Protein AF-A0A1V2PBK3-F1 (afdb_monomer)

Nearest PDB structures (foldseek):
  3hug-assembly6_F  TM=8.572E-01  e=1.354E+00  Mycobacterium tuberculosis H37Rv

Radius of gyration: 25.26 Å; Cα contacts (8 Å, |Δi|>4): 352; chains: 1; bounding box: 61×59×59 Å

Foldseek 3Di:
DQDDPVNLLVCLLCLLVVNDDPVSVVNNVVPCVPDPVSVVVNVVSNVVVVVVDDDDDDPPVVVVVVVVVVVPQQPFDPLQVLLVQLLVLLVVLVVVFDPPQDCPVLFVVLQVLLVVLCVVLVNDDDPGSSVSSSSSRNSCSPDPDDSLSSLVSSLSSNVSSVVSCVVRVHDGDHGALCSLLSNLVSLVQCLLVLCVVVVNQDQAEWEWEFADDRSTDTDTHHSHHYHDHQKYKYFHSVLSSCLLCVNDQLVPGDIDMDHPPVVVSVSSVSNVVPHDD

Mean predicted aligned error: 10.86 Å

Secondary structure (DSSP, 8-state):
----HHHHHHHHHHHHTT-S-HHHHHHHHHHHTT-HHHHHHHHHHHHHHHHHS---PPPPHHHHHHHHHHH------GGGHHHHHHHHHHHHHHHH--TT---HHHHHHHHHHHHHHHHHHTPPP-SSHHHHHHHHHHHHTTS---HHHHHHHHHHHHHHHHHHHHHTT---PPPPHHHHHHHHHHHHHHHHHHHHHTT---TTEEEEEEEESTT-EEEEEESSS--EEEEEEEEEHHHHHHHHTTSS-GGGS-EEEEE-HHHHHHHHHHGGGGS--

Sequence (277 aa):
MTTSHAAVSSLLAAWTTCACSPDEADAVEAHLRTCETCRADVRGLAEATRSLAPQETQPPEEIRDKVLAATDRPDIPDYARAYAATVSALSALLKELDADDDVTEQLSRLTAADRLVADQLGVRDQKTWQQQADAICCALTRKPLPPELMLARAYETWICARDIAMATYKELPPPPPEHLHAIAGFAASLLPYAAAYRRMAQPDIVVRLVLAGPGGGTWSLPLEDHGVITVEMTMDTEAFCLLMAARTPPRSVDVMIRGDVELGYDLLDAGPALVAR

Solvent-accessible surface area (backbone atoms only — not comparable to full-atom values): 15427 Å² total; per-residue (Å²): 132,85,78,50,70,70,62,44,61,71,41,44,68,38,48,74,69,70,67,50,54,71,73,56,43,52,55,40,54,62,45,48,78,76,35,67,66,60,47,50,52,46,53,54,52,49,53,55,50,59,73,68,48,73,82,83,72,79,70,56,64,71,59,48,51,53,50,49,59,70,65,63,65,68,77,59,50,79,63,40,40,43,28,55,49,28,52,51,50,35,59,52,53,64,71,70,57,58,97,86,64,85,55,64,68,62,46,49,54,51,39,59,60,48,41,66,55,23,59,76,65,68,50,73,92,54,94,43,50,66,58,39,52,54,48,43,52,57,39,47,64,79,49,85,72,64,47,68,59,34,34,52,49,18,43,53,44,39,54,51,38,46,55,49,23,63,75,68,75,46,91,70,80,79,66,60,42,74,40,33,26,53,36,41,51,51,57,55,65,45,39,33,57,16,28,43,75,69,68,63,48,40,54,57,37,16,38,33,43,33,30,40,68,72,26,38,52,76,47,81,45,40,33,64,68,61,57,45,78,46,27,35,40,36,32,45,30,65,61,48,47,36,26,44,68,60,74,39,62,53,90,74,59,73,67,50,66,43,74,43,53,67,60,48,51,53,45,44,63,20,34,29,66,72,54,86,128

pLDDT: mean 92.1, std 8.84, range [43.75, 98.69]

Structure (mmCIF, N/CA/C/O backbone):
data_AF-A0A1V2PBK3-F1
#
_entry.id   AF-A0A1V2PBK3-F1
#
loop_
_atom_site.group_PDB
_atom_site.id
_atom_site.type_symbol
_atom_site.label_atom_id
_atom_site.label_alt_id
_atom_site.label_comp_id
_atom_site.label_asym_id
_atom_site.label_entity_id
_atom_site.label_seq_id
_atom_site.pdbx_PDB_ins_code
_atom_site.Cartn_x
_atom_site.Cartn_y
_atom_site.Cartn_z
_atom_site.occupancy
_atom_site.B_iso_or_equiv
_atom_site.auth_seq_id
_atom_site.auth_comp_id
_atom_site.auth_asym_id
_atom_site.auth_atom_id
_atom_site.pdbx_PDB_model_num
ATOM 1 N N . MET A 1 1 ? -13.120 -35.421 10.624 1.00 44.41 1 MET A N 1
ATOM 2 C CA . MET A 1 1 ? -14.117 -36.479 10.902 1.00 44.41 1 MET A CA 1
ATOM 3 C C . MET A 1 1 ? -15.481 -35.830 10.777 1.00 44.41 1 MET A C 1
ATOM 5 O O . MET A 1 1 ? -15.688 -34.808 11.410 1.00 44.41 1 MET A O 1
ATOM 9 N N . THR A 1 2 ? -16.362 -36.310 9.904 1.00 56.34 2 THR A N 1
ATOM 10 C CA . THR A 1 2 ? -17.697 -35.715 9.748 1.00 56.34 2 THR A CA 1
ATOM 11 C C . THR A 1 2 ? -18.549 -36.088 10.956 1.00 56.34 2 THR A C 1
ATOM 13 O O . THR A 1 2 ? -18.949 -37.246 11.091 1.00 56.34 2 THR A O 1
ATOM 16 N N . THR A 1 3 ? -18.784 -35.135 11.855 1.00 72.19 3 THR A N 1
ATOM 17 C CA . THR A 1 3 ? -19.691 -35.290 12.997 1.00 72.19 3 THR A CA 1
ATOM 18 C C . THR A 1 3 ? -21.082 -35.642 12.472 1.00 72.19 3 THR A C 1
ATOM 20 O O . THR A 1 3 ? -21.569 -35.027 11.521 1.00 72.19 3 THR A O 1
ATOM 23 N N . SER A 1 4 ? -21.708 -36.682 13.023 1.00 87.00 4 SER A N 1
ATOM 24 C CA . SER A 1 4 ? -23.001 -37.147 12.518 1.00 87.00 4 SER A CA 1
ATOM 25 C C . SER A 1 4 ? -24.101 -36.120 12.808 1.00 87.00 4 SER A C 1
ATOM 27 O O . SER A 1 4 ? -24.078 -35.444 13.835 1.00 87.00 4 SER A O 1
ATOM 29 N N . HIS A 1 5 ? -25.101 -36.027 11.926 1.00 90.69 5 HIS A N 1
ATOM 30 C CA . HIS A 1 5 ? -26.255 -35.136 12.114 1.00 90.69 5 HIS A CA 1
ATOM 31 C C . HIS A 1 5 ? -26.935 -35.343 13.479 1.00 90.69 5 HIS A C 1
ATOM 33 O O . HIS A 1 5 ? -27.346 -34.386 14.124 1.00 90.69 5 HIS A O 1
ATOM 39 N N . ALA A 1 6 ? -27.040 -36.592 13.947 1.00 91.12 6 ALA A N 1
ATOM 40 C CA . ALA A 1 6 ? -27.629 -36.906 15.249 1.00 91.12 6 ALA A CA 1
ATOM 41 C C . ALA A 1 6 ? -26.811 -36.334 16.421 1.00 91.12 6 ALA A C 1
ATOM 43 O O . ALA A 1 6 ? -27.390 -35.790 17.357 1.00 91.12 6 ALA A O 1
ATOM 44 N N . ALA A 1 7 ? -25.477 -36.408 16.345 1.00 91.88 7 ALA A N 1
ATOM 45 C CA . ALA A 1 7 ? -24.601 -35.831 17.360 1.00 91.88 7 ALA A CA 1
ATOM 46 C C . ALA A 1 7 ? -24.732 -34.300 17.404 1.00 91.88 7 ALA A C 1
ATOM 48 O O . ALA A 1 7 ? -24.909 -33.730 18.477 1.00 91.88 7 ALA A O 1
ATOM 49 N N . VAL A 1 8 ? -24.758 -33.636 16.244 1.00 94.12 8 VAL A N 1
ATOM 50 C CA . VAL A 1 8 ? -24.957 -32.177 16.172 1.00 94.12 8 VAL A CA 1
ATOM 51 C C . VAL A 1 8 ? -26.338 -31.770 16.686 1.00 94.12 8 VAL A C 1
ATOM 53 O O . VAL A 1 8 ? -26.447 -30.835 17.472 1.00 94.12 8 VAL A O 1
ATOM 56 N N . SER A 1 9 ? -27.391 -32.493 16.296 1.00 92.94 9 SER A N 1
ATOM 57 C CA . SER A 1 9 ? -28.765 -32.225 16.736 1.00 92.94 9 SER A CA 1
ATOM 58 C C . SER A 1 9 ? -28.897 -32.240 18.265 1.00 92.94 9 SER A C 1
ATOM 60 O O . SER A 1 9 ? -29.561 -31.371 18.827 1.00 92.94 9 SER A O 1
ATOM 62 N N . SER A 1 10 ? -28.197 -33.151 18.955 1.00 95.44 10 SER A N 1
ATOM 63 C CA . SER A 1 10 ? -28.194 -33.195 20.426 1.00 95.44 10 SER A CA 1
ATOM 64 C C . SER A 1 10 ? -27.485 -32.015 21.101 1.00 95.44 10 SER A C 1
ATOM 66 O O . SER A 1 10 ? -27.774 -31.718 22.257 1.00 95.44 10 SER A O 1
ATOM 68 N N . LEU A 1 11 ? -26.596 -31.320 20.385 1.00 96.25 11 LEU A N 1
ATOM 69 C CA . LEU A 1 11 ? -25.834 -30.184 20.906 1.00 96.25 11 LEU A CA 1
ATOM 70 C C . LEU A 1 11 ? -26.538 -28.839 20.692 1.00 96.25 11 LEU A C 1
ATOM 72 O O . LEU A 1 11 ? -26.167 -27.867 21.339 1.00 96.25 11 LEU A O 1
ATOM 76 N N . LEU A 1 12 ? -27.566 -28.753 19.836 1.00 95.88 12 LEU A N 1
ATOM 77 C CA . LEU A 1 12 ? -28.166 -27.468 19.438 1.00 95.88 12 LEU A CA 1
ATOM 78 C C . LEU A 1 12 ? -28.693 -26.648 20.622 1.00 95.88 12 LEU A C 1
ATOM 80 O O . LEU A 1 12 ? -28.538 -25.428 20.637 1.00 95.88 12 LEU A O 1
ATOM 84 N N . ALA A 1 13 ? -29.287 -27.298 21.626 1.00 93.38 13 ALA A N 1
ATOM 85 C CA . ALA A 1 13 ? -29.772 -26.612 22.823 1.00 93.38 13 ALA A CA 1
ATOM 86 C C . ALA A 1 13 ? -28.620 -26.047 23.669 1.00 93.38 13 ALA A C 1
ATOM 88 O O . ALA A 1 13 ? -28.684 -24.891 24.076 1.00 93.38 13 ALA A O 1
ATOM 89 N N . ALA A 1 14 ? -27.559 -26.834 23.881 1.00 94.12 14 ALA A N 1
ATOM 90 C CA . ALA A 1 14 ? -26.362 -26.396 24.599 1.00 94.12 14 ALA A CA 1
ATOM 91 C C . ALA A 1 14 ? -25.618 -25.289 23.838 1.00 94.12 14 ALA A C 1
ATOM 93 O O . ALA A 1 14 ? -25.149 -24.330 24.441 1.00 94.12 14 ALA A O 1
ATOM 94 N N . TRP A 1 15 ? -25.569 -25.371 22.509 1.00 94.88 15 TRP A N 1
ATOM 95 C CA . TRP A 1 15 ? -24.973 -24.343 21.663 1.00 94.88 15 TRP A CA 1
ATOM 96 C C . TRP A 1 15 ? -25.759 -23.030 21.736 1.00 94.88 15 TRP A C 1
ATOM 98 O O . TRP A 1 15 ? -25.173 -21.973 21.947 1.00 94.88 15 TRP A O 1
ATOM 108 N N . THR A 1 16 ? -27.094 -23.100 21.663 1.00 93.94 16 THR A N 1
ATOM 109 C CA . THR A 1 16 ? -27.981 -21.921 21.743 1.00 93.94 16 THR A CA 1
ATOM 110 C C . THR A 1 16 ? -27.821 -21.160 23.064 1.00 93.94 16 THR A C 1
ATOM 112 O O . THR A 1 16 ? -28.012 -19.947 23.101 1.00 93.94 16 THR A O 1
ATOM 115 N N . THR A 1 17 ? -27.458 -21.849 24.148 1.00 90.44 17 THR A N 1
ATOM 116 C CA . THR A 1 17 ? -27.246 -21.258 25.479 1.00 90.44 17 THR A CA 1
ATOM 117 C C . THR A 1 17 ? -25.771 -21.037 25.831 1.00 90.44 17 THR A C 1
ATOM 119 O O . THR A 1 17 ? -25.463 -20.749 26.987 1.00 90.44 17 THR A O 1
ATOM 122 N N . CYS A 1 18 ? -24.860 -21.147 24.857 1.00 90.62 18 CYS A N 1
ATOM 123 C CA . CYS A 1 18 ? -23.411 -20.992 25.038 1.00 90.62 18 CYS A CA 1
ATOM 124 C C . CYS A 1 18 ? -22.790 -21.960 26.071 1.00 90.62 18 CYS A C 1
ATOM 126 O O . CYS A 1 18 ? -21.830 -21.611 26.754 1.00 90.62 18 CYS A O 1
ATOM 128 N N . ALA A 1 19 ? -23.333 -23.173 26.199 1.00 94.75 19 ALA A N 1
ATOM 129 C CA . ALA A 1 19 ? -22.874 -24.217 27.121 1.00 94.75 19 ALA A CA 1
ATOM 130 C C . ALA A 1 19 ? -21.984 -25.295 26.464 1.00 94.75 19 ALA A C 1
ATOM 132 O O . ALA A 1 19 ? -21.542 -26.218 27.147 1.00 94.75 19 ALA A O 1
ATOM 133 N N . CYS A 1 20 ? -21.735 -25.204 25.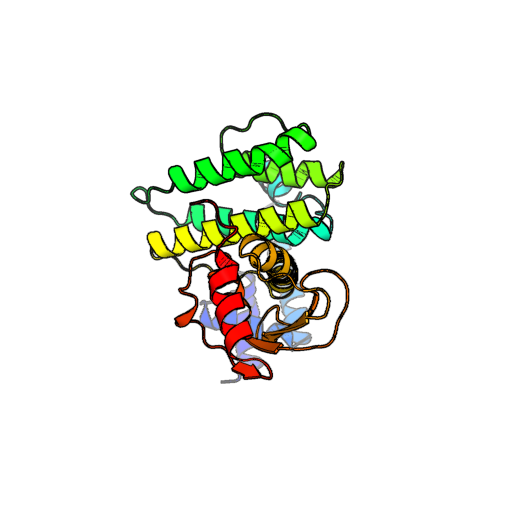155 1.00 95.00 20 CYS A N 1
ATOM 134 C CA . CYS A 1 20 ? -20.819 -26.095 24.438 1.00 95.00 20 CYS A CA 1
ATOM 135 C C . CYS A 1 20 ? -19.347 -25.764 24.723 1.00 95.00 20 CYS A C 1
ATOM 137 O O . CYS A 1 20 ? -18.983 -24.607 24.939 1.00 95.00 20 CYS A O 1
ATOM 139 N N . SER A 1 21 ? -18.485 -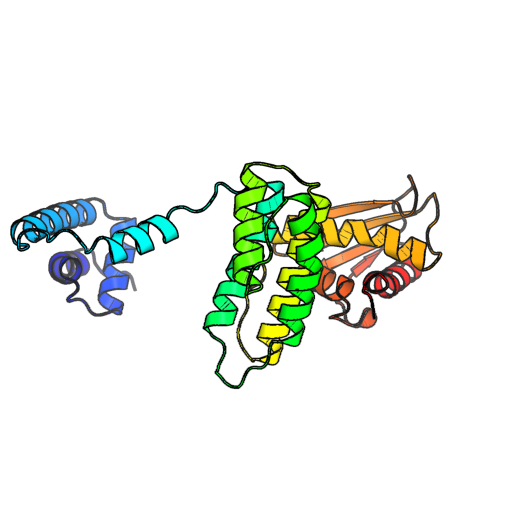26.778 24.644 1.00 95.50 21 SER A N 1
ATOM 140 C CA . SER A 1 21 ? -17.041 -26.567 24.489 1.00 95.50 21 SER A CA 1
ATOM 141 C C . SER A 1 21 ? -16.709 -25.956 23.111 1.00 95.50 21 SER A C 1
ATOM 143 O O . SER A 1 21 ? -17.532 -26.051 22.196 1.00 95.50 21 SER A O 1
ATOM 145 N N . PRO A 1 22 ? -15.518 -25.349 22.923 1.00 92.69 22 PRO A N 1
ATOM 146 C CA . PRO A 1 22 ? -15.112 -24.782 21.631 1.00 92.69 22 PRO A CA 1
ATOM 147 C C . PRO A 1 22 ? -15.198 -25.781 20.467 1.00 92.69 22 PRO A C 1
ATOM 149 O O . PRO A 1 22 ? -15.815 -25.480 19.451 1.00 92.69 22 PRO A O 1
ATOM 152 N N . ASP A 1 23 ? -14.691 -27.004 20.651 1.00 93.38 23 ASP A N 1
ATOM 153 C CA . ASP A 1 23 ? -14.711 -28.047 19.613 1.00 93.38 23 ASP A CA 1
ATOM 154 C C . ASP A 1 23 ? -16.144 -28.460 19.221 1.00 93.38 23 ASP A C 1
ATOM 156 O O . ASP A 1 23 ? -16.445 -28.723 18.053 1.00 93.38 23 ASP A O 1
ATOM 160 N N . GLU A 1 24 ? -17.054 -28.522 20.198 1.00 94.88 24 GLU A N 1
ATOM 161 C CA . GLU A 1 24 ? -18.472 -28.805 19.959 1.00 94.88 24 GLU A CA 1
ATOM 162 C C . GLU A 1 24 ? -19.160 -27.644 19.236 1.00 94.88 24 GLU A C 1
ATOM 164 O O . GLU A 1 24 ? -19.972 -27.883 18.339 1.00 94.88 24 GLU A O 1
ATOM 169 N N . ALA A 1 25 ? -18.827 -26.400 19.592 1.00 94.75 25 ALA A N 1
ATOM 170 C CA . ALA A 1 25 ? -19.360 -25.214 18.935 1.00 94.75 25 ALA A CA 1
ATOM 171 C C . ALA A 1 25 ? -18.920 -25.141 17.467 1.00 94.75 25 ALA A C 1
ATOM 173 O O . ALA A 1 25 ? -19.775 -25.003 16.590 1.00 94.75 25 ALA A O 1
ATOM 174 N N . ASP A 1 26 ? -17.636 -25.364 17.186 1.00 94.06 26 ASP A N 1
ATOM 175 C CA . ASP A 1 26 ? -17.094 -25.425 15.826 1.00 94.06 26 ASP A CA 1
ATOM 176 C C . ASP A 1 26 ? -17.775 -26.522 14.993 1.00 94.06 26 ASP A C 1
ATOM 178 O O . ASP A 1 26 ? -18.120 -26.319 13.822 1.00 94.06 26 ASP A O 1
ATOM 182 N N . ALA A 1 27 ? -18.021 -27.690 15.597 1.00 94.50 27 ALA A N 1
ATOM 183 C CA . ALA A 1 27 ? -18.717 -28.794 14.943 1.00 94.50 27 ALA A CA 1
ATOM 184 C C . ALA A 1 27 ? -20.179 -28.450 14.602 1.00 94.50 27 ALA A C 1
ATOM 186 O O . ALA A 1 27 ? -20.653 -28.792 13.512 1.00 94.50 27 ALA A O 1
ATOM 187 N N . VAL A 1 28 ? -20.893 -27.771 15.507 1.00 95.25 28 VAL A N 1
ATOM 188 C CA . VAL A 1 28 ? -22.260 -27.285 15.266 1.00 95.25 28 VAL A CA 1
ATOM 189 C C . VAL A 1 28 ? -22.257 -26.228 14.158 1.00 95.25 28 VAL A C 1
ATOM 191 O O . VAL A 1 28 ? -23.012 -26.360 13.193 1.00 95.25 28 VAL A O 1
ATOM 194 N N . GLU A 1 29 ? -21.379 -25.228 14.222 1.00 95.38 29 GLU A N 1
ATOM 195 C CA . GLU A 1 29 ? -21.289 -24.152 13.227 1.00 95.38 29 GLU A CA 1
ATOM 196 C C . GLU A 1 29 ? -20.964 -24.669 11.824 1.00 95.38 29 GLU A C 1
ATOM 198 O O . GLU A 1 29 ? -21.623 -24.297 10.846 1.00 95.38 29 GLU A O 1
ATOM 203 N N . ALA A 1 30 ? -19.990 -25.576 11.712 1.00 94.88 30 ALA A N 1
ATOM 204 C CA . ALA A 1 30 ? -19.647 -26.211 10.447 1.00 94.88 30 ALA A CA 1
ATOM 205 C C . ALA A 1 30 ? -20.847 -26.958 9.842 1.00 94.88 30 ALA A C 1
ATOM 207 O O . ALA A 1 30 ? -21.071 -26.890 8.631 1.00 94.88 30 ALA A O 1
ATOM 208 N N . HIS A 1 31 ? -21.654 -27.627 10.671 1.00 95.31 31 HIS A N 1
ATOM 209 C CA . HIS A 1 31 ? -22.850 -28.335 10.223 1.00 95.31 31 HIS A CA 1
ATOM 210 C C . HIS A 1 31 ? -23.976 -27.384 9.786 1.00 95.31 31 HIS A C 1
ATOM 212 O O . HIS A 1 31 ? -24.589 -27.596 8.734 1.00 95.31 31 HIS A O 1
ATOM 218 N N . LEU A 1 32 ? -24.227 -26.306 10.540 1.00 95.81 32 LEU A N 1
ATOM 219 C CA . LEU A 1 32 ? -25.283 -25.326 10.247 1.00 95.81 32 LEU A CA 1
ATOM 220 C C . LEU A 1 32 ? -25.116 -24.660 8.874 1.00 95.81 32 LEU A C 1
ATOM 222 O O . LEU A 1 32 ? -26.116 -24.330 8.234 1.00 95.81 32 LEU A O 1
ATOM 226 N N . ARG A 1 33 ? -23.883 -24.547 8.362 1.00 94.75 33 ARG A N 1
ATOM 227 C CA . ARG A 1 33 ? -23.609 -24.065 6.993 1.00 94.75 33 ARG A CA 1
ATOM 228 C C . ARG A 1 33 ? -24.275 -24.910 5.901 1.00 94.75 33 ARG A C 1
ATOM 230 O O . ARG A 1 33 ? -24.481 -24.411 4.801 1.00 94.75 33 ARG A O 1
ATOM 237 N N . THR A 1 34 ? -24.616 -26.169 6.185 1.00 94.56 34 THR A N 1
ATOM 238 C CA . THR A 1 34 ? -25.096 -27.132 5.176 1.00 94.56 34 THR A CA 1
ATOM 239 C C . THR A 1 34 ? -26.457 -27.759 5.492 1.00 94.56 34 THR A C 1
ATOM 241 O O . THR A 1 34 ? -27.118 -28.244 4.577 1.00 94.56 34 THR A O 1
ATOM 244 N N . CYS A 1 35 ? -26.927 -27.713 6.744 1.00 96.56 35 CYS A N 1
ATOM 245 C CA . CYS A 1 35 ? -28.183 -28.342 7.162 1.00 96.56 35 CYS A CA 1
ATOM 246 C C . CYS A 1 35 ? -29.290 -27.315 7.458 1.00 96.56 35 CYS A C 1
ATOM 248 O O . CYS A 1 35 ? -29.226 -26.580 8.443 1.00 96.56 35 CYS A O 1
ATOM 250 N N . GLU A 1 36 ? -30.335 -27.271 6.622 1.00 95.75 36 GLU A N 1
ATOM 251 C CA . GLU A 1 36 ? -31.501 -26.395 6.842 1.00 95.75 36 GLU A CA 1
ATOM 252 C C . GLU A 1 36 ? -32.325 -26.820 8.067 1.00 95.75 36 GLU A C 1
ATOM 254 O O . GLU A 1 36 ? -32.804 -25.957 8.798 1.00 95.75 36 GLU A O 1
ATOM 259 N N . THR A 1 37 ? -32.449 -28.125 8.332 1.00 96.44 37 THR A N 1
ATOM 260 C CA . THR A 1 37 ? -33.217 -28.653 9.472 1.00 96.44 37 THR A CA 1
ATOM 261 C C . THR A 1 37 ? -32.642 -28.166 10.797 1.00 96.44 37 THR A C 1
ATOM 263 O O . THR A 1 37 ? -33.347 -27.528 11.570 1.00 96.44 37 THR A O 1
ATOM 266 N N . CYS A 1 38 ? -31.336 -28.343 11.020 1.00 96.12 38 CYS A N 1
ATOM 267 C CA . CYS A 1 38 ? -30.696 -27.843 12.237 1.00 96.12 38 CYS A CA 1
ATOM 268 C C . CYS A 1 38 ? -30.738 -26.308 12.329 1.00 96.12 38 CYS A C 1
ATOM 270 O O . CYS A 1 38 ? -30.855 -25.771 13.426 1.00 96.12 38 CYS A O 1
ATOM 272 N N . ARG A 1 39 ? -30.717 -25.580 11.199 1.00 96.31 39 ARG A N 1
ATOM 273 C CA . ARG A 1 39 ? -30.947 -24.122 11.193 1.00 96.31 39 ARG A CA 1
ATOM 274 C C . ARG A 1 39 ? -32.381 -23.745 11.581 1.00 96.31 39 ARG A C 1
ATOM 276 O O . ARG A 1 39 ? -32.591 -22.681 12.162 1.00 96.31 39 ARG A O 1
ATOM 283 N N . ALA A 1 40 ? -33.379 -24.558 11.243 1.00 96.06 40 ALA A N 1
ATOM 284 C CA . ALA A 1 40 ? -34.754 -24.363 11.699 1.00 96.06 40 ALA A CA 1
ATOM 285 C C . ALA A 1 40 ? -34.889 -24.646 13.205 1.00 96.06 40 ALA A C 1
ATOM 287 O O . ALA A 1 40 ? -35.457 -23.824 13.922 1.00 96.06 40 ALA A O 1
ATOM 288 N N . ASP A 1 41 ? -34.282 -25.730 13.692 1.00 95.50 41 ASP A N 1
ATOM 289 C CA . ASP A 1 41 ? -34.290 -26.097 15.113 1.00 95.50 41 ASP A CA 1
ATOM 290 C C . ASP A 1 41 ? -33.622 -25.021 15.982 1.00 95.50 41 ASP A C 1
ATOM 292 O O . ASP A 1 41 ? -34.191 -24.591 16.985 1.00 95.50 41 ASP A O 1
ATOM 296 N N . VAL A 1 42 ? -32.457 -24.511 15.562 1.00 95.94 42 VAL A N 1
ATOM 297 C CA . VAL A 1 42 ? -31.768 -23.397 16.239 1.00 95.94 42 VAL A CA 1
ATOM 298 C C . VAL A 1 42 ? -32.635 -22.139 16.277 1.00 95.94 42 VAL A C 1
ATOM 300 O O . VAL A 1 42 ? -32.697 -21.480 17.312 1.00 95.94 42 VAL A O 1
ATOM 303 N N . ARG A 1 43 ? -33.349 -21.804 15.190 1.00 93.75 43 ARG A N 1
ATOM 304 C CA . ARG A 1 43 ? -34.278 -20.658 15.184 1.00 93.75 43 ARG A CA 1
ATOM 305 C C . ARG A 1 43 ? -35.385 -20.825 16.229 1.00 93.75 43 ARG A C 1
ATOM 307 O O . ARG A 1 43 ? -35.643 -19.881 16.974 1.00 93.75 43 ARG A O 1
ATOM 314 N N . GLY A 1 44 ? -35.983 -22.015 16.321 1.00 94.00 44 GLY A N 1
ATOM 315 C CA . GLY A 1 44 ? -37.009 -22.319 17.323 1.00 94.00 44 GLY A CA 1
ATOM 316 C C . GLY A 1 44 ? -36.476 -22.277 18.761 1.00 94.00 44 GLY A C 1
ATOM 317 O O . GLY A 1 44 ? -37.092 -21.672 19.638 1.00 94.00 44 GLY A O 1
ATOM 318 N N . LEU A 1 45 ? -35.296 -22.855 19.004 1.00 93.81 45 LEU A N 1
ATOM 319 C CA . LEU A 1 45 ? -34.630 -22.822 20.311 1.00 93.81 45 LEU A CA 1
ATOM 320 C C . LEU A 1 45 ? -34.249 -21.395 20.733 1.00 93.81 45 LEU A C 1
ATOM 322 O O . LEU A 1 45 ? -34.413 -21.035 21.901 1.00 93.81 45 LEU A O 1
ATOM 326 N N . ALA A 1 46 ? -33.782 -20.565 19.800 1.00 88.38 46 ALA A N 1
ATOM 327 C CA . ALA A 1 46 ? -33.443 -19.169 20.064 1.00 88.38 46 ALA A CA 1
ATOM 328 C C . ALA A 1 46 ? -34.684 -18.337 20.428 1.00 88.38 46 ALA A C 1
ATOM 330 O O . ALA A 1 46 ? -34.625 -17.495 21.322 1.00 88.38 46 ALA A O 1
ATOM 331 N N . GLU A 1 47 ? -35.824 -18.583 19.778 1.00 89.25 47 GLU A N 1
ATOM 332 C CA . GLU A 1 47 ? -37.096 -17.932 20.112 1.00 89.25 47 GLU A CA 1
ATOM 333 C C . GLU A 1 47 ? -37.607 -18.335 21.503 1.00 89.25 47 GLU A C 1
ATOM 335 O O . GLU A 1 47 ? -37.988 -17.471 22.301 1.00 89.25 47 GLU A O 1
ATOM 340 N N . ALA A 1 48 ? -37.543 -19.631 21.825 1.00 89.06 48 ALA A N 1
ATOM 341 C CA . ALA A 1 48 ? -37.886 -20.135 23.151 1.00 89.06 48 ALA A CA 1
ATOM 342 C C . ALA A 1 48 ? -36.974 -19.535 24.235 1.00 89.06 48 ALA A C 1
ATOM 344 O O . ALA A 1 48 ? -37.462 -19.057 25.257 1.00 89.06 48 ALA A O 1
ATOM 345 N N . THR A 1 49 ? -35.663 -19.477 23.983 1.00 85.62 49 THR A N 1
ATOM 346 C CA . THR A 1 49 ? -34.688 -18.856 24.895 1.00 85.62 49 THR A CA 1
ATOM 347 C C . THR A 1 49 ? -34.974 -17.367 25.094 1.00 85.62 49 THR A C 1
ATOM 349 O O . THR A 1 49 ? -34.972 -16.890 26.226 1.00 85.62 49 THR A O 1
ATOM 352 N N . ARG A 1 50 ? -35.304 -16.631 24.024 1.00 82.50 50 ARG A N 1
ATOM 353 C CA . ARG A 1 50 ? -35.657 -15.204 24.104 1.00 82.50 50 ARG A CA 1
ATOM 354 C C . ARG A 1 50 ? -36.923 -14.963 24.925 1.00 82.50 50 ARG A C 1
ATOM 356 O O . ARG A 1 50 ? -36.998 -13.976 25.641 1.00 82.50 50 ARG A O 1
ATOM 363 N N . SER A 1 51 ? -37.892 -15.874 24.859 1.00 84.00 51 SER A N 1
ATOM 364 C CA . SER A 1 51 ? -39.118 -15.796 25.668 1.00 84.00 51 SER A CA 1
ATOM 365 C C . SER A 1 51 ? -38.871 -16.034 27.163 1.00 84.00 51 SER A C 1
ATOM 367 O O . SER A 1 51 ? -39.664 -15.591 27.989 1.00 84.00 51 SER A O 1
ATOM 369 N N . LEU A 1 52 ? -37.785 -16.732 27.512 1.00 84.88 52 LEU A N 1
ATOM 370 C CA . LEU A 1 52 ? -37.356 -16.973 28.894 1.00 84.88 52 LEU A CA 1
ATOM 371 C C . LEU A 1 52 ? -36.413 -15.889 29.427 1.00 84.88 52 LEU A C 1
ATOM 373 O O . LEU A 1 52 ? -36.199 -15.812 30.638 1.00 84.88 52 LEU A O 1
ATOM 377 N N . ALA A 1 53 ? -35.826 -15.081 28.543 1.00 76.88 53 ALA A N 1
ATOM 378 C CA . ALA A 1 53 ? -34.925 -14.019 28.944 1.00 76.88 53 ALA A CA 1
ATOM 379 C C . ALA A 1 53 ? -35.680 -12.983 29.800 1.00 76.88 53 ALA A C 1
ATOM 381 O O . ALA A 1 53 ? -36.816 -12.621 29.474 1.00 76.88 53 ALA A O 1
ATOM 382 N N . PRO A 1 54 ? -35.077 -12.486 30.897 1.00 76.12 54 PRO A N 1
ATOM 383 C CA . PRO A 1 54 ? -35.624 -11.331 31.592 1.00 76.12 54 PRO A CA 1
ATOM 384 C C . PRO A 1 54 ? -35.743 -10.165 30.609 1.00 76.12 54 PRO A C 1
ATOM 386 O O . PRO A 1 54 ? -34.993 -10.092 29.635 1.00 76.12 54 PRO A O 1
ATOM 389 N N . GLN A 1 55 ? -36.693 -9.265 30.874 1.00 67.38 55 GLN A N 1
ATOM 390 C CA . GLN A 1 55 ? -36.934 -8.081 30.050 1.00 67.38 55 GLN A CA 1
ATOM 391 C C . GLN A 1 55 ? -35.601 -7.427 29.665 1.00 67.38 55 GLN A C 1
ATOM 393 O O . GLN A 1 55 ? -34.825 -7.071 30.554 1.00 67.38 55 GLN A O 1
ATOM 398 N N . GLU A 1 56 ? -35.339 -7.310 28.358 1.00 63.62 56 GLU A N 1
ATOM 399 C CA . GLU A 1 56 ? -34.124 -6.679 27.847 1.00 63.62 56 GLU A CA 1
ATOM 400 C C . GLU A 1 56 ? -34.012 -5.283 28.458 1.00 63.62 56 GLU A C 1
ATOM 402 O O . GLU A 1 56 ? -34.820 -4.388 28.192 1.00 63.62 56 GLU A O 1
ATOM 407 N N . THR A 1 57 ? -33.031 -5.103 29.339 1.00 71.56 57 THR A N 1
ATOM 408 C CA . THR A 1 57 ? -32.717 -3.787 29.865 1.00 71.56 57 THR A CA 1
ATOM 409 C C . THR A 1 57 ? -32.053 -3.003 28.756 1.00 71.56 57 THR A C 1
ATOM 411 O O . THR A 1 57 ? -31.081 -3.437 28.138 1.00 71.56 57 THR A O 1
ATOM 414 N N . GLN A 1 58 ? -32.606 -1.826 28.492 1.00 72.56 58 GLN A N 1
ATOM 415 C CA . GLN A 1 58 ? -32.045 -0.922 27.515 1.00 72.56 58 GLN A CA 1
ATOM 416 C C . GLN A 1 58 ? -30.565 -0.660 27.866 1.00 72.56 58 GLN A C 1
ATOM 418 O O . GLN A 1 58 ? -30.295 -0.241 28.996 1.00 72.56 58 GLN A O 1
ATOM 423 N N . PRO A 1 59 ? -29.604 -0.923 26.955 1.00 74.88 59 PRO A N 1
ATOM 424 C CA . PRO A 1 59 ? -28.195 -0.738 27.269 1.00 74.88 59 PRO A CA 1
ATOM 425 C C . PRO A 1 59 ? -27.944 0.730 27.640 1.00 74.88 59 PRO A C 1
ATOM 427 O O . PRO A 1 59 ? -28.589 1.607 27.049 1.00 74.88 59 PRO A O 1
ATOM 430 N N . PRO A 1 60 ? -27.030 1.010 28.591 1.00 87.88 60 PRO A N 1
ATOM 431 C CA . PRO A 1 60 ? -26.659 2.376 28.940 1.00 87.88 60 PRO A CA 1
ATOM 432 C C . PRO A 1 60 ? -26.327 3.182 27.683 1.00 87.88 60 PRO A C 1
ATOM 434 O O . PRO A 1 60 ? -25.640 2.669 26.795 1.00 87.88 60 PRO A O 1
ATOM 437 N N . GLU A 1 61 ? -26.801 4.429 27.612 1.00 82.88 61 GLU A N 1
ATOM 438 C CA . GLU A 1 61 ? -26.615 5.291 26.433 1.00 82.88 61 GLU A CA 1
ATOM 439 C C . GLU A 1 61 ? -25.141 5.394 26.044 1.00 82.88 61 GLU A C 1
ATOM 441 O O . GLU A 1 61 ? -24.808 5.241 24.881 1.00 82.88 61 GLU A O 1
ATOM 446 N N . GLU A 1 62 ? -24.238 5.468 27.022 1.00 80.62 62 GLU A N 1
ATOM 447 C CA . GLU A 1 62 ? -22.799 5.528 26.765 1.00 80.62 62 GLU A CA 1
ATOM 448 C C . GLU A 1 62 ? -22.251 4.289 26.028 1.00 80.62 62 GLU A C 1
ATOM 450 O O . GLU A 1 62 ? -21.369 4.407 25.178 1.00 80.62 62 GLU A O 1
ATOM 455 N N . ILE A 1 63 ? -22.763 3.087 26.326 1.00 80.25 63 ILE A N 1
ATOM 456 C CA . ILE A 1 63 ? -22.361 1.861 25.618 1.00 80.25 63 ILE A CA 1
ATOM 457 C C . ILE A 1 63 ? -22.991 1.838 24.232 1.00 80.25 63 ILE A C 1
ATOM 459 O O . ILE A 1 63 ? -22.313 1.506 23.262 1.00 80.25 63 ILE A O 1
ATOM 463 N N . ARG A 1 64 ? -24.268 2.216 24.123 1.00 80.56 64 ARG A N 1
ATOM 464 C CA . ARG A 1 64 ? -24.939 2.315 22.827 1.00 80.56 64 ARG A CA 1
ATOM 465 C C . ARG A 1 64 ? -24.210 3.287 21.911 1.00 80.56 64 ARG A C 1
ATOM 467 O O . ARG A 1 64 ? -23.942 2.921 20.778 1.00 80.56 64 ARG A O 1
ATOM 474 N N . ASP A 1 65 ? -23.865 4.470 22.393 1.00 77.50 65 ASP A N 1
ATOM 475 C CA . ASP A 1 65 ? -23.202 5.505 21.606 1.00 77.50 65 ASP A CA 1
ATOM 476 C C . ASP A 1 65 ? -21.800 5.061 21.191 1.00 77.50 65 ASP A C 1
ATOM 478 O O . ASP A 1 65 ? -21.421 5.248 20.040 1.00 77.50 65 ASP A O 1
ATOM 482 N N . LYS A 1 66 ? -21.056 4.379 22.076 1.00 70.62 66 LYS A N 1
ATOM 483 C CA . LYS A 1 66 ? -19.768 3.755 21.724 1.00 70.62 66 LYS A CA 1
ATOM 484 C C . LYS A 1 66 ? -19.920 2.680 20.646 1.00 70.62 66 LYS A C 1
ATOM 486 O O . LYS A 1 66 ? -19.102 2.629 19.732 1.00 70.62 66 LYS A O 1
ATOM 491 N N . VAL A 1 67 ? -20.948 1.833 20.730 1.00 76.75 67 VAL A N 1
ATOM 492 C CA . VAL A 1 67 ? -21.221 0.787 19.728 1.00 76.75 67 VAL A CA 1
ATOM 493 C C . VAL A 1 67 ? -21.677 1.403 18.406 1.00 76.75 67 VAL A C 1
ATOM 495 O O . VAL A 1 67 ? -21.147 1.039 17.363 1.00 76.75 67 VAL A O 1
ATOM 498 N N . LEU A 1 68 ? -22.597 2.369 18.440 1.00 73.00 68 LEU A N 1
ATOM 499 C CA . LEU A 1 68 ? -23.087 3.067 17.254 1.00 73.00 68 LEU A CA 1
ATOM 500 C C . LEU A 1 68 ? -21.960 3.839 16.562 1.00 73.00 68 LEU A C 1
ATOM 502 O O . LEU A 1 68 ? -21.815 3.724 15.349 1.00 73.00 68 LEU A O 1
ATOM 506 N N . ALA A 1 69 ? -21.103 4.524 17.322 1.00 64.88 69 ALA A N 1
ATOM 507 C CA . ALA A 1 69 ? -19.904 5.176 16.799 1.00 64.88 69 ALA A CA 1
ATOM 508 C C . ALA A 1 69 ? -18.893 4.173 16.218 1.00 64.88 69 ALA A C 1
ATOM 510 O O . ALA A 1 69 ? -18.211 4.486 15.248 1.00 64.88 69 ALA A O 1
ATOM 511 N N . ALA A 1 70 ? -18.799 2.958 16.769 1.00 61.44 70 ALA A N 1
ATOM 512 C CA . ALA A 1 70 ? -17.960 1.898 16.208 1.00 61.44 70 ALA A CA 1
ATOM 513 C C . ALA A 1 70 ? -18.543 1.282 14.918 1.00 61.44 70 ALA A C 1
ATOM 515 O O . ALA A 1 70 ? -17.791 0.720 14.115 1.00 61.44 70 ALA A O 1
ATOM 516 N N . THR A 1 71 ? -19.863 1.373 14.717 1.00 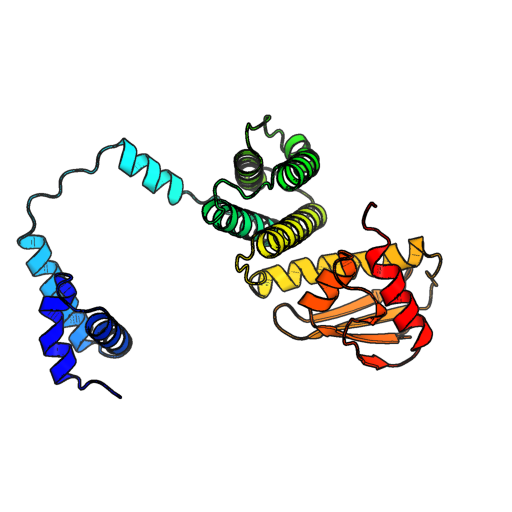60.50 71 THR A N 1
ATOM 517 C CA . THR A 1 71 ? -20.559 0.894 13.510 1.00 60.50 71 THR A CA 1
ATOM 518 C C . THR A 1 71 ? -20.740 1.955 12.429 1.00 60.50 71 THR A C 1
ATOM 520 O O . THR A 1 71 ? -20.913 1.585 11.270 1.00 60.50 71 THR A O 1
ATOM 523 N N . ASP A 1 72 ? -20.672 3.243 12.775 1.00 62.56 72 ASP A N 1
ATOM 524 C CA . ASP A 1 72 ? -20.724 4.361 11.828 1.00 62.56 72 ASP A CA 1
ATOM 525 C C . ASP A 1 72 ? -19.372 4.501 11.119 1.00 62.56 72 ASP A C 1
ATOM 527 O O . ASP A 1 72 ? -18.590 5.429 11.334 1.00 62.56 72 ASP A O 1
ATOM 531 N N . ARG A 1 73 ? -19.038 3.485 10.319 1.00 65.31 73 ARG A N 1
ATOM 532 C CA . ARG A 1 73 ? -17.867 3.544 9.457 1.00 65.31 73 ARG A CA 1
ATOM 533 C C . ARG A 1 73 ? -18.210 4.459 8.286 1.00 65.31 73 ARG A C 1
ATOM 535 O O . ARG A 1 73 ? -19.171 4.166 7.573 1.00 65.31 73 ARG A O 1
ATOM 542 N N . PRO A 1 74 ? -17.440 5.537 8.064 1.00 73.94 74 PRO A N 1
ATOM 543 C CA . PRO A 1 74 ? -17.650 6.397 6.909 1.00 73.94 74 PRO A CA 1
ATOM 544 C C . PRO A 1 74 ? -17.623 5.562 5.624 1.00 73.94 74 PRO A C 1
ATOM 546 O O . PRO A 1 74 ? -16.794 4.661 5.487 1.00 73.94 74 PRO A O 1
ATOM 549 N N . ASP A 1 75 ? -18.518 5.866 4.683 1.00 86.06 75 ASP A N 1
ATOM 550 C CA . ASP A 1 75 ? -18.500 5.252 3.353 1.00 86.06 75 ASP A CA 1
ATOM 551 C C . ASP A 1 75 ? -17.285 5.776 2.577 1.00 86.06 75 ASP A C 1
ATOM 553 O O . ASP A 1 75 ? -17.315 6.844 1.959 1.00 86.06 75 ASP A O 1
ATOM 557 N N . ILE A 1 76 ? -16.158 5.076 2.726 1.00 91.81 76 ILE A N 1
ATOM 558 C CA . ILE A 1 76 ? -14.877 5.490 2.159 1.00 91.81 76 ILE A CA 1
ATOM 559 C C . ILE A 1 76 ? -14.906 5.302 0.636 1.00 91.81 76 ILE A C 1
ATOM 561 O O . ILE A 1 76 ? -15.084 4.169 0.168 1.00 91.81 76 ILE A O 1
ATOM 565 N N . PRO A 1 77 ? -14.648 6.374 -0.145 1.00 93.69 77 PRO A N 1
ATOM 566 C CA . PRO A 1 77 ? -14.548 6.281 -1.596 1.00 93.69 77 PRO A CA 1
ATOM 567 C C . PRO A 1 77 ? -13.492 5.266 -2.044 1.00 93.69 77 PRO A C 1
ATOM 569 O O . PRO A 1 77 ? -12.438 5.154 -1.417 1.00 93.69 77 PRO A O 1
ATOM 572 N N . ASP A 1 78 ? -13.728 4.593 -3.174 1.00 93.31 78 ASP A N 1
ATOM 573 C CA . ASP A 1 78 ? -12.861 3.526 -3.703 1.00 93.31 78 ASP A CA 1
ATOM 574 C C . ASP A 1 78 ? -11.371 3.908 -3.726 1.00 93.31 78 ASP A C 1
ATOM 576 O O . ASP A 1 78 ? -10.525 3.143 -3.264 1.00 93.31 78 ASP A O 1
ATOM 580 N N . TYR A 1 79 ? -11.048 5.126 -4.178 1.00 93.56 79 TYR A N 1
ATOM 581 C CA . TYR A 1 79 ? -9.667 5.616 -4.287 1.00 93.56 79 TYR A CA 1
ATOM 582 C C . TYR A 1 79 ? -8.945 5.783 -2.934 1.00 93.56 79 TYR A C 1
ATOM 584 O O . TYR A 1 79 ? -7.725 5.917 -2.904 1.00 93.56 79 TYR A O 1
ATOM 592 N N . ALA A 1 80 ? -9.678 5.805 -1.817 1.00 96.38 80 ALA A N 1
ATOM 593 C CA . ALA A 1 80 ? -9.147 5.971 -0.465 1.00 96.38 80 ALA A CA 1
ATOM 594 C C . ALA A 1 80 ? -9.237 4.691 0.383 1.00 96.38 80 ALA A C 1
ATOM 596 O O . ALA A 1 80 ? -8.728 4.669 1.506 1.00 96.38 80 ALA A O 1
ATOM 597 N N . ARG A 1 81 ? -9.846 3.611 -0.133 1.00 96.25 81 ARG A N 1
ATOM 598 C CA . ARG A 1 81 ? -10.041 2.362 0.625 1.00 96.25 81 ARG A CA 1
ATOM 599 C C . ARG A 1 81 ? -8.732 1.724 1.067 1.00 96.25 81 ARG A C 1
ATOM 601 O O . ARG A 1 81 ? -8.637 1.298 2.212 1.00 96.25 81 ARG A O 1
ATOM 608 N N . ALA A 1 82 ? -7.712 1.730 0.207 1.00 97.56 82 ALA A N 1
ATOM 609 C CA . ALA A 1 82 ? -6.393 1.217 0.566 1.00 97.56 82 ALA A CA 1
ATOM 610 C C . ALA A 1 82 ? -5.797 1.982 1.764 1.00 97.56 82 ALA A C 1
ATOM 612 O O . ALA A 1 82 ? -5.321 1.359 2.709 1.00 97.56 82 ALA A O 1
ATOM 613 N N . TYR A 1 83 ? -5.901 3.317 1.782 1.00 97.81 83 TYR A N 1
ATOM 614 C CA . TYR A 1 83 ? -5.439 4.123 2.917 1.00 97.81 83 TYR A CA 1
ATOM 615 C C . TYR A 1 83 ? -6.207 3.772 4.195 1.00 97.81 83 TYR A C 1
ATOM 617 O O . TYR A 1 83 ? -5.587 3.387 5.185 1.00 97.81 83 TYR A O 1
ATOM 625 N N . ALA A 1 84 ? -7.542 3.789 4.159 1.00 96.56 84 ALA A N 1
ATOM 626 C CA . ALA A 1 84 ? -8.370 3.451 5.320 1.00 96.56 84 ALA A CA 1
ATOM 627 C C . ALA A 1 84 ? -8.096 2.032 5.862 1.00 96.56 84 ALA A C 1
ATOM 629 O O . ALA A 1 84 ? -8.062 1.822 7.079 1.00 96.56 84 ALA A O 1
ATOM 630 N N . ALA A 1 85 ? -7.848 1.062 4.977 1.00 96.25 85 ALA A N 1
ATOM 631 C CA . ALA A 1 85 ? -7.480 -0.297 5.359 1.00 96.25 85 ALA A CA 1
ATOM 632 C C . ALA A 1 85 ? -6.120 -0.345 6.071 1.00 96.25 85 ALA A C 1
ATOM 634 O O . ALA A 1 85 ? -6.002 -0.966 7.126 1.00 96.25 85 ALA A O 1
ATOM 635 N N . THR A 1 86 ? -5.106 0.352 5.549 1.00 97.88 86 THR A N 1
ATOM 636 C CA . THR A 1 86 ? -3.774 0.409 6.182 1.00 97.88 86 THR A CA 1
ATOM 637 C C . THR A 1 86 ? -3.785 1.162 7.514 1.00 97.88 86 THR A C 1
ATOM 639 O O . THR A 1 86 ? -3.137 0.724 8.462 1.00 97.88 86 THR A O 1
ATOM 642 N N . VAL A 1 87 ? -4.595 2.222 7.640 1.00 96.94 87 VAL A N 1
ATOM 643 C CA . VAL A 1 87 ? -4.841 2.922 8.913 1.00 96.94 87 VAL A CA 1
ATOM 644 C C . VAL A 1 87 ? -5.478 1.982 9.932 1.00 96.94 87 VAL A C 1
ATOM 646 O O . VAL A 1 87 ? -5.047 1.937 11.085 1.00 96.94 87 VAL A O 1
ATOM 649 N N . SER A 1 88 ? -6.471 1.199 9.506 1.00 95.44 88 SER A N 1
ATOM 650 C CA . SER A 1 88 ? -7.139 0.215 10.364 1.00 95.44 88 SER A CA 1
ATOM 651 C C . SER A 1 88 ? -6.175 -0.881 10.825 1.00 95.44 88 SER A C 1
ATOM 653 O O . SER A 1 88 ? -6.185 -1.238 12.001 1.00 95.44 88 SER A O 1
ATOM 655 N N . ALA A 1 89 ? -5.317 -1.374 9.927 1.00 96.31 89 ALA A N 1
ATOM 656 C CA . ALA A 1 89 ? -4.313 -2.389 10.239 1.00 96.31 89 ALA A CA 1
ATOM 657 C C . ALA A 1 89 ? -3.264 -1.873 11.237 1.00 96.31 89 ALA A C 1
ATOM 659 O O . ALA A 1 89 ? -3.011 -2.525 12.247 1.00 96.31 89 ALA A O 1
ATOM 660 N N . LEU A 1 90 ? -2.722 -0.668 11.022 1.00 97.38 90 LEU A N 1
ATOM 661 C CA . LEU A 1 90 ? -1.798 -0.048 11.974 1.00 97.38 90 LEU A CA 1
ATOM 662 C C . LEU A 1 90 ? -2.482 0.222 13.321 1.00 97.38 90 LEU A C 1
ATOM 664 O O . LEU A 1 90 ? -1.918 -0.060 14.370 1.00 97.38 90 LEU A O 1
ATOM 668 N N . SER A 1 91 ? -3.727 0.697 13.319 1.00 95.75 91 SER A N 1
ATOM 669 C CA . SER A 1 91 ? -4.483 0.929 14.557 1.00 95.75 91 SER A CA 1
ATOM 670 C C . SER A 1 91 ? -4.759 -0.356 15.344 1.00 95.75 91 SER A C 1
ATOM 672 O O . SER A 1 91 ? -4.903 -0.298 16.564 1.00 95.75 91 SER A O 1
ATOM 674 N N . ALA A 1 92 ? -4.880 -1.503 14.670 1.00 94.88 92 ALA A N 1
ATOM 675 C CA . ALA A 1 92 ? -4.975 -2.806 15.321 1.00 94.88 92 ALA A CA 1
ATOM 676 C C . ALA A 1 92 ? -3.623 -3.211 15.922 1.00 94.88 92 ALA A C 1
ATOM 678 O O . ALA A 1 92 ? -3.560 -3.481 17.117 1.00 94.88 92 ALA A O 1
ATOM 679 N N . LEU A 1 93 ? -2.546 -3.121 15.136 1.00 96.62 93 LEU A N 1
ATOM 680 C CA . LEU A 1 93 ? -1.182 -3.410 15.580 1.00 96.62 93 LEU A CA 1
ATOM 681 C C . LEU A 1 93 ? -0.777 -2.585 16.812 1.00 96.62 93 LEU A C 1
ATOM 683 O O . LEU A 1 93 ? -0.251 -3.134 17.773 1.00 96.62 93 LEU A O 1
ATOM 687 N N . LEU A 1 94 ? -1.073 -1.280 16.828 1.00 95.56 94 LEU A N 1
ATOM 688 C CA . LEU A 1 94 ? -0.753 -0.394 17.956 1.00 95.56 94 LEU A CA 1
ATOM 689 C C . LEU A 1 94 ? -1.419 -0.821 19.276 1.00 95.56 94 LEU A C 1
ATOM 691 O O . LEU A 1 94 ? -0.925 -0.466 20.341 1.00 95.56 94 LEU A O 1
ATOM 695 N N . LYS A 1 95 ? -2.532 -1.565 19.229 1.00 94.06 95 LYS A N 1
ATOM 696 C CA . LYS A 1 95 ? -3.209 -2.087 20.431 1.00 94.06 95 LYS A CA 1
ATOM 697 C C . LYS A 1 95 ? -2.557 -3.354 20.980 1.00 94.06 95 LYS A C 1
ATOM 699 O O . LYS A 1 95 ? -2.851 -3.724 22.111 1.00 94.06 95 LYS A O 1
ATOM 704 N N . GLU A 1 96 ? -1.726 -4.017 20.183 1.00 95.62 96 GLU A N 1
ATOM 705 C CA . GLU A 1 96 ? -1.008 -5.240 20.555 1.00 95.62 96 GLU A CA 1
ATOM 706 C C . GLU A 1 96 ? 0.402 -4.960 21.084 1.00 95.62 96 GLU A C 1
ATOM 708 O O . GLU A 1 96 ? 1.076 -5.885 21.545 1.00 95.62 96 GLU A O 1
ATOM 713 N N . LEU A 1 97 ? 0.856 -3.707 20.998 1.00 94.94 97 LEU A N 1
ATOM 714 C CA . LEU A 1 97 ? 2.166 -3.290 21.480 1.00 94.94 97 LEU A CA 1
ATOM 715 C C . LEU A 1 97 ? 2.243 -3.327 23.006 1.00 94.94 97 LEU A C 1
ATOM 717 O O . LEU A 1 97 ? 1.280 -3.019 23.714 1.00 94.94 97 LEU A O 1
ATOM 721 N N . ASP A 1 98 ? 3.421 -3.690 23.495 1.00 93.00 98 ASP A N 1
ATOM 722 C CA . ASP A 1 98 ? 3.745 -3.708 24.911 1.00 93.00 98 ASP A CA 1
ATOM 723 C C . ASP A 1 98 ? 4.168 -2.306 25.383 1.00 93.00 98 ASP A C 1
ATOM 725 O O . ASP A 1 98 ? 4.511 -1.430 24.592 1.00 93.00 98 ASP A O 1
ATOM 729 N N . ALA A 1 99 ? 4.146 -2.059 26.697 1.00 88.44 99 ALA A N 1
ATOM 730 C CA . ALA A 1 99 ? 4.438 -0.728 27.247 1.00 88.44 99 ALA A CA 1
ATOM 731 C C . ALA A 1 99 ? 5.868 -0.223 26.953 1.00 88.44 99 ALA A C 1
ATOM 733 O O . ALA A 1 99 ? 6.098 0.985 26.983 1.00 88.44 99 ALA A O 1
ATOM 734 N N . ASP A 1 100 ? 6.800 -1.142 26.683 1.00 92.44 100 ASP A N 1
ATOM 735 C CA . ASP A 1 100 ? 8.206 -0.847 26.389 1.00 92.44 100 ASP A CA 1
ATOM 736 C C . ASP A 1 100 ? 8.481 -0.652 24.880 1.00 92.44 100 ASP A C 1
ATOM 738 O O . ASP A 1 100 ? 9.593 -0.272 24.507 1.00 92.44 100 ASP A O 1
ATOM 742 N N . ASP A 1 101 ? 7.491 -0.880 24.006 1.00 94.12 101 ASP A N 1
ATOM 743 C CA . ASP A 1 101 ? 7.625 -0.684 22.559 1.00 94.12 101 ASP A CA 1
ATOM 744 C C . ASP A 1 101 ? 7.581 0.816 22.205 1.00 94.12 101 ASP A C 1
ATOM 746 O O . ASP A 1 101 ? 6.516 1.440 22.163 1.00 94.12 101 ASP A O 1
ATOM 750 N N . ASP A 1 102 ? 8.738 1.417 21.906 1.00 94.25 102 ASP A N 1
ATOM 751 C CA . ASP A 1 102 ? 8.802 2.813 21.454 1.00 94.25 102 ASP A CA 1
ATOM 752 C C . ASP A 1 102 ? 8.600 2.934 19.937 1.00 94.25 102 ASP A C 1
ATOM 754 O O . ASP A 1 102 ? 9.459 2.578 19.128 1.00 94.25 102 ASP A O 1
ATOM 758 N N . VAL A 1 103 ? 7.449 3.494 19.558 1.00 95.81 103 VAL A N 1
ATOM 759 C CA . VAL A 1 103 ? 7.064 3.789 18.167 1.00 95.81 103 VAL A CA 1
ATOM 760 C C . VAL A 1 103 ? 6.855 5.288 17.919 1.00 95.81 103 VAL A C 1
ATOM 762 O O . VAL A 1 103 ? 6.229 5.701 16.936 1.00 95.81 103 VAL A O 1
ATOM 765 N N . THR A 1 104 ? 7.338 6.136 18.832 1.00 94.75 104 THR A N 1
ATOM 766 C CA . THR A 1 104 ? 7.056 7.579 18.836 1.00 94.75 104 THR A CA 1
ATOM 767 C C . THR A 1 104 ? 7.574 8.267 17.575 1.00 94.75 104 THR A C 1
ATOM 769 O O . THR A 1 104 ? 6.885 9.113 16.996 1.00 94.75 104 THR A O 1
ATOM 772 N N . GLU A 1 105 ? 8.770 7.898 17.111 1.00 94.50 105 GLU A N 1
ATOM 773 C CA . GLU A 1 105 ? 9.371 8.473 15.904 1.00 94.50 105 GLU A CA 1
ATOM 774 C C . GLU A 1 105 ? 8.555 8.128 14.651 1.00 94.50 105 GLU A C 1
ATOM 776 O O . GLU A 1 105 ? 8.227 9.007 13.847 1.00 94.50 105 GLU A O 1
ATOM 781 N N . GLN A 1 106 ? 8.166 6.861 14.513 1.00 95.50 106 GLN A N 1
ATOM 782 C CA . GLN A 1 106 ? 7.369 6.342 13.406 1.00 95.50 106 GLN A CA 1
ATOM 783 C C . GLN A 1 106 ? 6.015 7.061 13.325 1.00 95.50 106 GLN A C 1
ATOM 785 O O . GLN A 1 106 ? 5.627 7.549 12.258 1.00 95.50 106 GLN A O 1
ATOM 790 N N . LEU A 1 107 ? 5.322 7.211 14.458 1.00 95.94 107 LEU A N 1
ATOM 791 C CA . LEU A 1 107 ? 4.039 7.916 14.522 1.00 95.94 107 LEU A CA 1
ATOM 792 C C . LEU A 1 107 ? 4.180 9.423 14.277 1.00 95.94 107 LEU A C 1
ATOM 794 O O . LEU A 1 107 ? 3.311 10.024 13.639 1.00 95.94 107 LEU A O 1
ATOM 798 N N . SER A 1 108 ? 5.273 10.044 14.726 1.00 94.50 108 SER A N 1
ATOM 799 C CA . SER A 1 108 ? 5.568 11.455 14.448 1.00 94.50 108 SER A CA 1
ATOM 800 C C . SER A 1 108 ? 5.763 11.702 12.949 1.00 94.50 108 SER A C 1
ATOM 802 O O . SER A 1 108 ? 5.151 12.612 12.380 1.00 94.50 108 SER A O 1
ATOM 804 N N . ARG A 1 109 ? 6.532 10.835 12.275 1.00 93.56 109 ARG A N 1
ATOM 805 C CA . ARG A 1 109 ? 6.732 10.882 10.819 1.00 93.56 109 ARG A CA 1
ATOM 806 C C . ARG A 1 109 ? 5.420 10.719 10.057 1.00 93.56 109 ARG A C 1
ATOM 808 O O . ARG A 1 109 ? 5.138 11.522 9.169 1.00 93.56 109 ARG A O 1
ATOM 815 N N . LEU A 1 110 ? 4.596 9.735 10.425 1.00 95.12 110 LEU A N 1
ATOM 816 C CA . LEU A 1 110 ? 3.284 9.547 9.799 1.00 95.12 110 LEU A CA 1
ATOM 817 C C . LEU A 1 110 ? 2.358 10.744 10.031 1.00 95.12 110 LEU A C 1
ATOM 819 O O . LEU A 1 110 ? 1.712 11.198 9.092 1.00 95.12 110 LEU A O 1
ATOM 823 N N . THR A 1 111 ? 2.339 11.305 11.243 1.00 95.31 111 THR A N 1
ATOM 824 C CA . THR A 1 111 ? 1.547 12.506 11.563 1.00 95.31 111 THR A CA 1
ATOM 825 C C . THR A 1 111 ? 1.955 13.689 10.693 1.00 95.31 111 THR A C 1
ATOM 827 O O . THR A 1 111 ? 1.094 14.388 10.159 1.00 95.31 111 THR A O 1
ATOM 830 N N . ALA A 1 112 ? 3.262 13.914 10.534 1.00 93.31 112 ALA A N 1
ATOM 831 C CA . ALA A 1 112 ? 3.786 14.990 9.705 1.00 93.31 112 ALA A CA 1
ATOM 832 C C . ALA A 1 112 ? 3.412 14.806 8.228 1.00 93.31 112 ALA A C 1
ATOM 834 O O . ALA A 1 112 ? 3.015 15.767 7.574 1.00 93.31 112 ALA A O 1
ATOM 835 N N . ALA A 1 113 ? 3.494 13.581 7.714 1.00 92.44 113 ALA A N 1
ATOM 836 C CA . ALA A 1 113 ? 3.197 13.301 6.318 1.00 92.44 113 ALA A CA 1
ATOM 837 C C . ALA A 1 113 ? 1.679 13.330 6.020 1.00 92.44 113 ALA A C 1
ATOM 839 O O . ALA A 1 113 ? 1.258 13.873 4.998 1.00 92.44 113 ALA A O 1
ATOM 840 N N . ASP A 1 114 ? 0.837 12.883 6.958 1.00 96.06 114 ASP A N 1
ATOM 841 C CA . ASP A 1 114 ? -0.626 13.018 6.882 1.00 96.06 114 ASP A CA 1
ATOM 842 C C . ASP A 1 114 ? -1.096 14.478 7.031 1.00 96.06 114 ASP A C 1
ATOM 844 O O . ASP A 1 114 ? -2.192 14.814 6.580 1.00 96.06 114 ASP A O 1
ATOM 848 N N . ARG A 1 115 ? -0.278 15.379 7.596 1.00 93.94 115 ARG A N 1
ATOM 849 C CA . ARG A 1 115 ? -0.636 16.802 7.739 1.00 93.94 115 ARG A CA 1
ATOM 850 C C . ARG A 1 115 ? -0.882 17.477 6.390 1.00 93.94 115 ARG A C 1
ATOM 852 O O . ARG A 1 115 ? -1.814 18.260 6.273 1.00 93.94 115 ARG A O 1
ATOM 859 N N . LEU A 1 116 ? -0.132 17.109 5.349 1.00 90.38 116 LEU A N 1
ATOM 860 C CA . LEU A 1 116 ? -0.352 17.623 3.989 1.00 90.38 116 LEU A CA 1
ATOM 861 C C . LEU A 1 116 ? -1.757 17.301 3.461 1.00 90.38 116 LEU A C 1
ATOM 863 O O . LEU A 1 116 ? -2.357 18.095 2.735 1.00 90.38 116 LEU A O 1
ATOM 867 N N . VAL A 1 117 ? -2.278 16.128 3.821 1.00 96.19 117 VAL A N 1
ATOM 868 C CA . VAL A 1 117 ? -3.630 15.683 3.468 1.00 96.19 117 VAL A CA 1
ATOM 869 C C . VAL A 1 117 ? -4.659 16.378 4.358 1.00 96.19 117 VAL A C 1
ATOM 871 O O . VAL A 1 117 ? -5.665 16.883 3.857 1.00 96.19 117 VAL A O 1
ATOM 874 N N . ALA A 1 118 ? -4.387 16.463 5.662 1.00 96.62 118 ALA A N 1
ATOM 875 C CA . ALA A 1 118 ? -5.236 17.146 6.631 1.00 96.62 118 ALA A CA 1
ATOM 876 C C . ALA A 1 118 ? -5.466 18.621 6.258 1.00 96.62 118 ALA A C 1
ATOM 878 O O . ALA A 1 118 ? -6.617 19.059 6.206 1.00 96.62 118 ALA A O 1
ATOM 879 N N . ASP A 1 119 ? -4.407 19.351 5.900 1.00 95.62 119 ASP A N 1
ATOM 880 C CA . ASP A 1 119 ? -4.460 20.760 5.497 1.00 95.62 119 ASP A CA 1
ATOM 881 C C . ASP A 1 119 ? -5.322 20.952 4.243 1.00 95.62 119 ASP A C 1
ATOM 883 O O . ASP A 1 119 ? -6.186 21.832 4.194 1.00 95.62 119 ASP A O 1
ATOM 887 N N . GLN A 1 120 ? -5.162 20.082 3.238 1.00 96.00 120 GLN A N 1
ATOM 888 C CA . GLN A 1 120 ? -5.992 20.116 2.030 1.00 96.00 120 GLN A CA 1
ATOM 889 C C . GLN A 1 120 ? -7.465 19.823 2.326 1.00 96.00 120 GLN A C 1
ATOM 891 O O . GLN A 1 120 ? -8.343 20.353 1.641 1.00 96.00 120 GLN A O 1
ATOM 896 N N . LEU A 1 121 ? -7.761 19.011 3.338 1.00 96.50 121 LEU A N 1
ATOM 897 C CA . LEU A 1 121 ? -9.124 18.675 3.754 1.00 96.50 121 LEU A CA 1
ATOM 898 C C . LEU A 1 121 ? -9.711 19.658 4.779 1.00 96.50 121 LEU A C 1
ATOM 900 O O . LEU A 1 121 ? -10.908 19.588 5.057 1.00 96.50 121 LEU A O 1
ATOM 904 N N . GLY A 1 122 ? -8.912 20.585 5.318 1.00 95.50 122 GLY A N 1
ATOM 905 C CA . GLY A 1 122 ? -9.322 21.459 6.420 1.00 95.50 122 GLY A CA 1
ATOM 906 C C . GLY A 1 122 ? -9.567 20.696 7.728 1.00 95.50 122 GLY A C 1
ATOM 907 O O . GLY A 1 122 ? -10.392 21.109 8.547 1.00 95.50 122 GLY A O 1
ATOM 908 N N . VAL A 1 123 ? -8.896 19.557 7.913 1.00 94.75 123 VAL A N 1
ATOM 909 C CA . VAL A 1 123 ? -8.921 18.786 9.160 1.00 94.75 123 VAL A CA 1
ATOM 910 C C . VAL A 1 123 ? -8.107 19.544 10.207 1.00 94.75 123 VAL A C 1
ATOM 912 O O . VAL A 1 123 ? -6.972 19.935 9.964 1.00 94.75 123 VAL A O 1
ATOM 915 N N . ARG A 1 124 ? -8.706 19.777 11.379 1.00 88.88 124 ARG A N 1
ATOM 916 C CA . ARG A 1 124 ? -8.032 20.440 12.506 1.00 88.88 124 ARG A CA 1
ATOM 917 C C . ARG A 1 124 ? -6.958 19.538 13.106 1.00 88.88 124 ARG A C 1
ATOM 919 O O . ARG A 1 124 ? -7.126 18.318 13.086 1.00 88.88 124 ARG A O 1
ATOM 926 N N . ASP A 1 125 ? -5.949 20.150 13.722 1.00 87.31 125 ASP A N 1
ATOM 927 C CA . ASP A 1 125 ? -4.908 19.44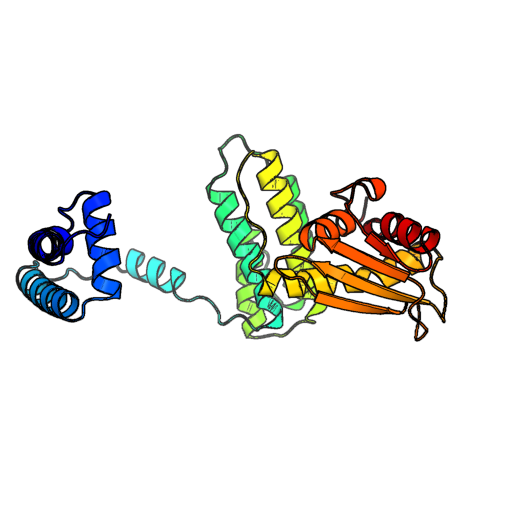3 14.469 1.00 87.31 125 ASP A CA 1
ATOM 928 C C . ASP A 1 125 ? -5.509 18.442 15.459 1.00 87.31 125 ASP A C 1
ATOM 930 O O . ASP A 1 125 ? -6.391 18.772 16.261 1.00 87.31 125 ASP A O 1
ATOM 934 N N . GLN A 1 126 ? -5.018 17.208 15.389 1.00 90.88 126 GLN A N 1
ATOM 935 C CA . GLN A 1 126 ? -5.411 16.120 16.275 1.00 90.88 126 GLN A CA 1
ATOM 936 C C . GLN A 1 126 ? -4.288 15.802 17.258 1.00 90.88 126 GLN A C 1
ATOM 938 O O . GLN A 1 126 ? -3.120 16.105 17.012 1.00 90.88 126 GLN A O 1
ATOM 943 N N . LYS A 1 127 ? -4.636 15.193 18.397 1.00 87.00 127 LYS A N 1
ATOM 944 C CA . LYS A 1 127 ? -3.652 14.890 19.448 1.00 87.00 127 LYS A CA 1
ATOM 945 C C . LYS A 1 127 ? -2.804 13.669 19.121 1.00 87.00 127 LYS A C 1
ATOM 947 O O . LYS A 1 127 ? -1.666 13.589 19.568 1.00 87.00 127 LYS A O 1
ATOM 952 N N . THR A 1 128 ? -3.372 12.714 18.393 1.00 91.94 128 THR A N 1
ATOM 953 C CA . THR A 1 128 ? -2.690 11.483 17.997 1.00 91.94 128 THR A CA 1
ATOM 954 C C . THR A 1 128 ? -2.753 11.306 16.489 1.00 91.94 128 THR A C 1
ATOM 956 O O . THR A 1 128 ? -3.677 11.792 15.832 1.00 91.94 128 THR A O 1
ATOM 959 N N . TRP A 1 129 ? -1.788 10.557 15.953 1.00 94.31 129 TRP A N 1
ATOM 960 C CA . TRP A 1 129 ? -1.798 10.142 14.554 1.00 94.31 129 TRP A CA 1
ATOM 961 C C . TRP A 1 129 ? -3.127 9.465 14.175 1.00 94.31 129 TRP A C 1
ATOM 963 O O . TRP A 1 129 ? -3.745 9.840 13.184 1.00 94.31 129 TRP A O 1
ATOM 973 N N . GLN A 1 130 ? -3.611 8.533 15.007 1.00 93.44 130 GLN A N 1
ATOM 974 C CA . GLN A 1 130 ? -4.841 7.784 14.737 1.00 93.44 130 GLN A CA 1
ATOM 975 C C . GLN A 1 130 ? -6.063 8.706 14.604 1.00 93.44 130 GLN A C 1
ATOM 977 O O . GLN A 1 130 ? -6.823 8.590 13.650 1.00 93.44 130 GLN A O 1
ATOM 982 N N . GLN A 1 131 ? -6.210 9.686 15.503 1.00 92.56 131 GLN A N 1
ATOM 983 C CA . GLN A 1 131 ? -7.289 10.675 15.408 1.00 92.56 131 GLN A CA 1
ATOM 984 C C . GLN A 1 131 ? -7.200 11.501 14.117 1.00 92.56 131 GLN A C 1
ATOM 986 O O . GLN A 1 131 ? -8.229 11.831 13.527 1.00 92.56 131 GLN A O 1
ATOM 991 N N . GLN A 1 132 ? -5.986 11.840 13.669 1.00 95.19 132 GLN A N 1
ATOM 992 C CA . GLN A 1 132 ? -5.770 12.550 12.405 1.00 95.19 132 GLN A CA 1
ATOM 993 C C . GLN A 1 132 ? -6.180 11.696 11.205 1.00 95.19 132 GLN A C 1
ATOM 995 O O . GLN A 1 132 ? -6.916 12.179 10.346 1.00 95.19 132 GLN A O 1
ATOM 1000 N N . ALA A 1 133 ? -5.751 10.437 11.169 1.00 95.75 133 ALA A N 1
ATOM 1001 C CA . ALA A 1 133 ? -6.064 9.505 10.093 1.00 95.75 133 ALA A CA 1
ATOM 1002 C C . ALA A 1 133 ? -7.576 9.220 9.993 1.00 95.75 133 ALA A C 1
ATOM 1004 O O . ALA A 1 133 ? -8.143 9.266 8.897 1.00 95.75 133 ALA A O 1
ATOM 1005 N N . ASP A 1 134 ? -8.254 9.031 11.128 1.00 93.62 134 ASP A N 1
ATOM 1006 C CA . ASP A 1 134 ? -9.711 8.861 11.185 1.00 93.62 134 ASP A CA 1
ATOM 1007 C C . ASP A 1 134 ? -10.439 10.124 10.691 1.00 93.62 134 ASP A C 1
ATOM 1009 O O . ASP A 1 134 ? -11.379 10.050 9.895 1.00 93.62 134 ASP A O 1
ATOM 1013 N N . ALA A 1 135 ? -9.975 11.313 11.096 1.00 94.38 135 ALA A N 1
ATOM 1014 C CA . ALA A 1 135 ? -10.545 12.579 10.642 1.00 94.38 135 ALA A CA 1
ATOM 1015 C C . ALA A 1 135 ? -10.341 12.815 9.134 1.00 94.38 135 ALA A C 1
ATOM 1017 O O . ALA A 1 135 ? -11.253 13.319 8.471 1.00 94.38 135 ALA A O 1
ATOM 1018 N N . ILE A 1 136 ? -9.189 12.417 8.581 1.00 96.44 136 ILE A N 1
ATOM 1019 C CA . ILE A 1 136 ? -8.922 12.411 7.135 1.00 96.44 136 ILE A CA 1
ATOM 1020 C C . ILE A 1 136 ? -9.914 11.485 6.426 1.00 96.44 136 ILE A C 1
ATOM 1022 O O . ILE A 1 136 ? -10.593 11.927 5.498 1.00 96.44 136 ILE A O 1
ATOM 1026 N N . CYS A 1 137 ? -10.069 10.242 6.891 1.00 95.12 137 CYS A N 1
ATOM 1027 C CA . CYS A 1 137 ? -11.012 9.272 6.326 1.00 95.12 137 CYS A CA 1
ATOM 1028 C C . CYS A 1 137 ? -12.450 9.822 6.305 1.00 95.12 137 CYS A C 1
ATOM 1030 O O . CYS A 1 137 ? -13.120 9.801 5.271 1.00 95.12 137 CYS A O 1
ATOM 1032 N N . CYS A 1 138 ? -12.896 10.428 7.406 1.00 92.81 138 CYS A N 1
ATOM 1033 C CA . CYS A 1 138 ? -14.199 11.086 7.497 1.00 92.81 138 CYS A CA 1
ATOM 1034 C C . CYS A 1 138 ? -14.336 12.323 6.594 1.00 92.81 138 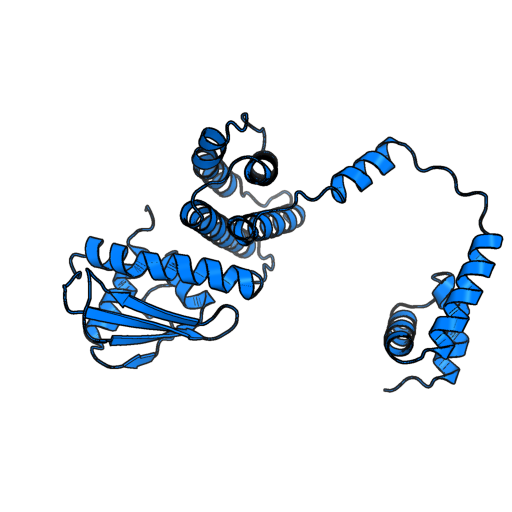CYS A C 1
ATOM 1036 O O . CYS A 1 138 ? -15.445 12.654 6.165 1.00 92.81 138 CYS A O 1
ATOM 1038 N N . ALA A 1 139 ? -13.259 13.064 6.330 1.00 94.81 139 ALA A N 1
ATOM 1039 C CA . ALA A 1 139 ? -13.287 14.245 5.466 1.00 94.81 139 ALA A CA 1
ATOM 1040 C C . ALA A 1 139 ? -13.279 13.885 3.969 1.00 94.81 139 ALA A C 1
ATOM 1042 O O . ALA A 1 139 ? -13.918 14.580 3.174 1.00 94.81 139 ALA A O 1
ATOM 1043 N N . LEU A 1 140 ? -12.647 12.768 3.593 1.00 95.12 140 LEU A N 1
ATOM 1044 C CA . LEU A 1 140 ? -12.606 12.261 2.215 1.00 95.12 140 LEU A CA 1
ATOM 1045 C C . LEU A 1 140 ? -13.990 11.908 1.655 1.00 95.12 140 LEU A C 1
ATOM 1047 O O . LEU A 1 140 ? -14.198 12.015 0.452 1.00 95.12 140 LEU A O 1
ATOM 1051 N N . THR A 1 141 ? -14.959 11.585 2.517 1.00 92.62 141 THR A N 1
ATOM 1052 C CA . THR A 1 141 ? -16.370 11.380 2.125 1.00 92.62 141 THR A CA 1
ATOM 1053 C C . THR A 1 141 ? -17.036 12.639 1.553 1.00 92.62 141 THR A C 1
ATOM 1055 O O . THR A 1 141 ? -18.049 12.556 0.864 1.00 92.62 141 THR A O 1
ATOM 1058 N N . ARG A 1 142 ? -16.482 13.823 1.846 1.00 93.19 142 ARG A N 1
ATOM 1059 C CA . ARG A 1 142 ? -17.055 15.132 1.491 1.00 93.19 142 ARG A CA 1
ATOM 1060 C C . ARG A 1 142 ? -16.203 15.912 0.500 1.00 93.19 142 ARG A C 1
ATOM 1062 O O . ARG A 1 142 ? -16.741 16.726 -0.248 1.00 93.19 142 ARG A O 1
ATOM 1069 N N . LYS A 1 143 ? -14.886 15.709 0.512 1.00 94.94 143 LYS A N 1
ATOM 1070 C CA . LYS A 1 143 ? -13.946 16.422 -0.354 1.00 94.94 143 LYS A CA 1
ATOM 1071 C C . LYS A 1 143 ? -12.966 15.435 -0.988 1.00 94.94 143 LYS A C 1
ATOM 1073 O O . LYS A 1 143 ? -12.125 14.892 -0.270 1.00 94.94 143 LYS A O 1
ATOM 1078 N N . PRO A 1 144 ? -13.037 15.222 -2.313 1.00 94.88 144 PRO A N 1
ATOM 1079 C CA . PRO A 1 144 ? -12.117 14.323 -2.977 1.00 94.88 144 PRO A CA 1
ATOM 1080 C C . PRO A 1 144 ? -10.711 14.911 -3.049 1.00 94.88 144 PRO A C 1
ATOM 1082 O O . PRO A 1 144 ? -10.529 16.125 -3.169 1.00 94.88 144 PRO A O 1
ATOM 1085 N N . LEU A 1 145 ? -9.727 14.020 -3.011 1.00 96.00 145 LEU A N 1
ATOM 1086 C CA . LEU A 1 145 ? -8.320 14.306 -3.264 1.00 96.00 145 LEU A CA 1
ATOM 1087 C C . LEU A 1 145 ? -7.819 13.426 -4.413 1.00 96.00 145 LEU A C 1
ATOM 1089 O O . LEU A 1 145 ? -8.476 12.436 -4.746 1.00 96.00 145 LEU A O 1
ATOM 1093 N N . PRO A 1 146 ? -6.671 13.761 -5.027 1.00 96.44 146 PRO A N 1
ATOM 1094 C CA . PRO A 1 146 ? -6.077 12.921 -6.057 1.00 96.44 146 PRO A CA 1
ATOM 1095 C C . PRO A 1 146 ? -5.864 11.475 -5.563 1.00 96.44 146 PRO A C 1
ATOM 1097 O O . PRO A 1 146 ? -5.283 11.294 -4.490 1.00 96.44 146 PRO A O 1
ATOM 1100 N N . PRO A 1 147 ? -6.276 10.446 -6.331 1.00 95.69 147 PRO A N 1
ATOM 1101 C CA . PRO A 1 147 ? -6.071 9.042 -5.965 1.00 95.69 147 PRO A CA 1
ATOM 1102 C C . PRO A 1 147 ? -4.614 8.702 -5.640 1.00 95.69 147 PRO A C 1
ATOM 1104 O O . PRO A 1 147 ? -4.349 8.069 -4.625 1.00 95.69 147 PRO A O 1
ATOM 1107 N N . GLU A 1 148 ? -3.670 9.202 -6.442 1.00 95.12 148 GLU A N 1
ATOM 1108 C CA . GLU A 1 148 ? -2.231 8.967 -6.253 1.00 95.12 148 GLU A CA 1
ATOM 1109 C C . GLU A 1 148 ? -1.721 9.468 -4.899 1.00 95.12 148 GLU A C 1
ATOM 1111 O O . GLU A 1 148 ? -0.897 8.817 -4.264 1.00 95.12 148 GLU A O 1
ATOM 1116 N N . LEU A 1 149 ? -2.253 10.591 -4.402 1.00 96.38 149 LEU A N 1
ATOM 1117 C CA . LEU A 1 149 ? -1.906 11.086 -3.070 1.00 96.38 149 LEU A CA 1
ATOM 1118 C C . LEU A 1 149 ? -2.359 10.094 -1.994 1.00 96.38 149 LEU A C 1
ATOM 1120 O O . LEU A 1 149 ? -1.604 9.799 -1.072 1.00 96.38 149 LEU A O 1
ATOM 1124 N N . MET A 1 150 ? -3.573 9.554 -2.119 1.00 97.81 150 MET A N 1
ATOM 1125 C CA . MET A 1 150 ? -4.095 8.588 -1.152 1.00 97.81 150 MET A CA 1
ATOM 1126 C C . MET A 1 150 ? -3.400 7.228 -1.245 1.00 97.81 150 MET A C 1
ATOM 1128 O O . MET A 1 150 ? -3.187 6.595 -0.212 1.00 97.81 150 MET A O 1
ATOM 1132 N N . LEU A 1 151 ? -2.994 6.797 -2.442 1.00 97.88 151 LEU A N 1
ATOM 1133 C CA . LEU A 1 151 ? -2.183 5.592 -2.628 1.00 97.88 151 LEU A CA 1
ATOM 1134 C C . LEU A 1 151 ? -0.775 5.763 -2.051 1.00 97.88 151 LEU A C 1
ATOM 1136 O O . LEU A 1 151 ? -0.298 4.856 -1.373 1.00 97.88 151 LEU A O 1
ATOM 1140 N N . ALA A 1 152 ? -0.159 6.939 -2.211 1.00 97.06 152 ALA A N 1
ATOM 1141 C CA . ALA A 1 152 ? 1.107 7.266 -1.559 1.00 97.06 152 ALA A CA 1
ATOM 1142 C C . ALA A 1 152 ? 0.995 7.172 -0.032 1.00 97.06 152 ALA A C 1
ATOM 1144 O O . ALA A 1 152 ? 1.827 6.534 0.613 1.00 97.06 152 ALA A O 1
ATOM 1145 N N . ARG A 1 153 ? -0.076 7.734 0.553 1.00 98.00 153 ARG A N 1
ATOM 1146 C CA . ARG A 1 153 ? -0.335 7.603 1.995 1.00 98.00 153 ARG A CA 1
ATOM 1147 C C . ARG A 1 153 ? -0.539 6.149 2.410 1.00 98.00 153 ARG A C 1
ATOM 1149 O O . ARG A 1 153 ? 0.068 5.722 3.382 1.00 98.00 153 ARG A O 1
ATOM 1156 N N . ALA A 1 154 ? -1.355 5.389 1.678 1.00 98.38 154 ALA A N 1
ATOM 1157 C CA . ALA A 1 154 ? -1.597 3.974 1.964 1.00 98.38 154 ALA A CA 1
ATOM 1158 C C . ALA A 1 154 ? -0.291 3.169 1.969 1.00 98.38 154 ALA A C 1
ATOM 1160 O O . ALA A 1 154 ? -0.044 2.372 2.874 1.00 98.38 154 ALA A O 1
ATOM 1161 N N . TYR A 1 155 ? 0.564 3.419 0.980 1.00 98.06 155 TYR A N 1
ATOM 1162 C CA . TYR A 1 155 ? 1.856 2.769 0.862 1.00 98.06 155 TYR A CA 1
ATOM 1163 C C . TYR A 1 155 ? 2.775 3.105 2.042 1.00 98.06 155 TYR A C 1
ATOM 1165 O O . TYR A 1 155 ? 3.286 2.200 2.696 1.00 98.06 155 TYR A O 1
ATOM 1173 N N . GLU A 1 156 ? 2.926 4.387 2.382 1.00 97.12 156 GLU A N 1
ATOM 1174 C CA . GLU A 1 156 ? 3.735 4.809 3.530 1.00 97.12 156 GLU A CA 1
ATOM 1175 C C . GLU A 1 156 ? 3.207 4.267 4.865 1.00 97.12 156 GLU A C 1
ATOM 1177 O O . GLU A 1 156 ? 3.993 3.801 5.691 1.00 97.12 156 GLU A O 1
ATOM 1182 N N . THR A 1 157 ? 1.888 4.299 5.083 1.00 98.12 157 THR A N 1
ATOM 1183 C CA . THR A 1 157 ? 1.262 3.768 6.300 1.00 98.12 157 THR A CA 1
ATOM 1184 C C . THR A 1 157 ? 1.484 2.265 6.422 1.00 98.12 157 THR A C 1
ATOM 1186 O O . THR A 1 157 ? 1.832 1.800 7.506 1.00 98.12 157 THR A O 1
ATOM 1189 N N . TRP A 1 158 ? 1.347 1.503 5.333 1.00 98.38 158 TRP A N 1
ATOM 1190 C CA . TRP A 1 158 ? 1.613 0.065 5.347 1.00 98.38 158 TRP A CA 1
ATOM 1191 C C . TRP A 1 158 ? 3.083 -0.259 5.627 1.00 98.38 158 TRP A C 1
ATOM 1193 O O . TRP A 1 158 ? 3.360 -1.079 6.502 1.00 98.38 158 TRP A O 1
ATOM 1203 N N . ILE A 1 159 ? 4.022 0.401 4.941 1.00 97.94 159 ILE A N 1
ATOM 1204 C CA . ILE A 1 159 ? 5.458 0.186 5.168 1.00 97.94 159 ILE A CA 1
ATOM 1205 C C . ILE A 1 159 ? 5.827 0.522 6.616 1.00 97.94 159 ILE A C 1
ATOM 1207 O O . ILE A 1 159 ? 6.508 -0.260 7.270 1.00 97.94 159 ILE A O 1
ATOM 1211 N N . CYS A 1 160 ? 5.317 1.633 7.150 1.00 97.06 160 CYS A N 1
ATOM 1212 C CA . CYS A 1 160 ? 5.545 2.011 8.542 1.00 97.06 160 CYS A CA 1
ATOM 1213 C C . CYS A 1 160 ? 4.958 0.987 9.526 1.00 97.06 160 CYS A C 1
ATOM 1215 O O . CYS A 1 160 ? 5.626 0.591 10.478 1.00 97.06 160 CYS A O 1
ATOM 1217 N N . ALA A 1 161 ? 3.734 0.508 9.281 1.00 98.12 161 ALA A N 1
ATOM 1218 C CA . ALA A 1 161 ? 3.113 -0.520 10.110 1.00 98.12 161 ALA A CA 1
ATOM 1219 C C . ALA A 1 161 ? 3.919 -1.820 10.106 1.00 98.12 161 ALA A C 1
ATOM 1221 O O . ALA A 1 161 ? 4.112 -2.434 11.152 1.00 98.12 161 ALA A O 1
ATOM 1222 N N . ARG A 1 162 ? 4.435 -2.217 8.941 1.00 97.81 162 ARG A N 1
ATOM 1223 C CA . ARG A 1 162 ? 5.312 -3.378 8.816 1.00 97.81 162 ARG A CA 1
ATOM 1224 C C . ARG A 1 162 ? 6.619 -3.188 9.579 1.00 97.81 162 ARG A C 1
ATOM 1226 O O . ARG A 1 162 ? 7.026 -4.102 10.289 1.00 97.81 162 ARG A O 1
ATOM 1233 N N . ASP A 1 163 ? 7.258 -2.030 9.443 1.00 97.12 163 ASP A N 1
ATOM 1234 C CA . ASP A 1 163 ? 8.504 -1.715 10.147 1.00 97.12 163 ASP A CA 1
ATOM 1235 C C . ASP A 1 163 ? 8.297 -1.776 11.674 1.00 97.12 163 ASP A C 1
ATOM 1237 O O . ASP A 1 163 ? 9.129 -2.341 12.382 1.00 97.12 163 ASP A O 1
ATOM 1241 N N . ILE A 1 164 ? 7.160 -1.268 12.171 1.00 97.56 164 ILE A N 1
ATOM 1242 C CA . ILE A 1 164 ? 6.764 -1.385 13.583 1.00 97.56 164 ILE A CA 1
ATOM 1243 C C . ILE A 1 164 ? 6.599 -2.853 13.975 1.00 97.56 164 ILE A C 1
ATOM 1245 O O . ILE A 1 164 ? 7.248 -3.289 14.918 1.00 97.56 164 ILE A O 1
ATOM 1249 N N . ALA A 1 165 ? 5.785 -3.621 13.243 1.00 97.81 165 ALA A N 1
ATOM 1250 C CA . ALA A 1 165 ? 5.522 -5.025 13.561 1.00 97.81 165 ALA A CA 1
ATOM 1251 C C . ALA A 1 165 ? 6.816 -5.850 13.629 1.00 97.81 165 ALA A C 1
ATOM 1253 O O . ALA A 1 165 ? 7.016 -6.631 14.555 1.00 97.81 165 ALA A O 1
ATOM 1254 N N . MET A 1 166 ? 7.738 -5.621 12.691 1.00 96.06 166 MET A N 1
ATOM 1255 C CA . MET A 1 166 ? 9.048 -6.269 12.686 1.00 96.06 166 MET A CA 1
ATOM 1256 C C . MET A 1 166 ? 9.902 -5.880 13.898 1.00 96.06 166 MET A C 1
ATOM 1258 O O . MET A 1 166 ? 10.551 -6.746 14.482 1.00 96.06 166 MET A O 1
ATOM 1262 N N . ALA A 1 167 ? 9.918 -4.599 14.276 1.00 96.75 167 ALA A N 1
ATOM 1263 C CA . ALA A 1 167 ? 10.704 -4.108 15.407 1.00 96.75 167 ALA A CA 1
ATOM 1264 C C . ALA A 1 167 ? 10.176 -4.606 16.763 1.00 96.75 167 ALA A C 1
ATOM 1266 O O . ALA A 1 167 ? 10.965 -4.811 17.684 1.00 96.75 167 ALA A O 1
ATOM 1267 N N . THR A 1 168 ? 8.865 -4.827 16.866 1.00 96.81 168 THR A N 1
ATOM 1268 C CA . THR A 1 168 ? 8.177 -5.259 18.093 1.00 96.81 168 THR A CA 1
ATOM 1269 C C . THR A 1 168 ? 7.827 -6.750 18.090 1.00 96.81 168 THR A C 1
ATOM 1271 O O . THR A 1 168 ? 7.106 -7.232 18.963 1.00 96.81 168 THR A O 1
ATOM 1274 N N . TYR A 1 169 ? 8.355 -7.510 17.122 1.00 95.88 169 TYR A N 1
ATOM 1275 C CA . TYR A 1 169 ? 8.132 -8.952 16.955 1.00 95.88 169 TYR A CA 1
ATOM 1276 C C . TYR A 1 169 ? 6.645 -9.353 16.890 1.00 95.88 169 TYR A C 1
ATOM 1278 O O . TYR A 1 169 ? 6.265 -10.436 17.341 1.00 95.88 169 TYR A O 1
ATOM 1286 N N . LYS A 1 170 ? 5.800 -8.484 16.328 1.00 95.19 170 LYS A N 1
ATOM 1287 C CA . LYS A 1 170 ? 4.375 -8.737 16.075 1.00 95.19 170 LYS A CA 1
ATOM 1288 C C . LYS A 1 170 ? 4.167 -9.190 14.631 1.00 95.19 170 LYS A C 1
ATOM 1290 O O . LYS A 1 170 ? 4.981 -8.927 13.745 1.00 95.19 170 LYS A O 1
ATOM 1295 N N . GLU A 1 171 ? 3.046 -9.852 14.379 1.00 93.00 171 GLU A N 1
ATOM 1296 C CA . GLU A 1 171 ? 2.658 -10.241 13.026 1.00 93.00 171 GLU A CA 1
ATOM 1297 C C . GLU A 1 171 ? 1.796 -9.155 12.380 1.00 93.00 171 GLU A C 1
ATOM 1299 O O . GLU A 1 171 ? 0.843 -8.654 12.971 1.00 93.00 171 GLU A O 1
ATOM 1304 N N . LEU A 1 172 ? 2.111 -8.811 11.131 1.00 94.12 172 LEU A N 1
ATOM 1305 C CA . LEU A 1 172 ? 1.263 -7.968 10.297 1.00 94.12 172 LEU A CA 1
ATOM 1306 C C . LEU A 1 172 ? 1.100 -8.646 8.933 1.00 94.12 172 LEU A C 1
ATOM 1308 O O . LEU A 1 172 ? 2.083 -8.728 8.187 1.00 94.12 172 LEU A O 1
ATOM 1312 N N . PRO A 1 173 ? -0.103 -9.131 8.580 1.00 91.06 173 PRO A N 1
ATOM 1313 C CA . PRO A 1 173 ? -0.335 -9.661 7.246 1.00 91.06 173 PRO A CA 1
ATOM 1314 C C . PRO A 1 173 ? -0.232 -8.538 6.200 1.00 91.06 173 PRO A C 1
ATOM 1316 O O . PRO A 1 173 ? -0.511 -7.372 6.511 1.00 91.06 173 PRO A O 1
ATOM 1319 N N . PRO A 1 174 ? 0.130 -8.858 4.945 1.00 91.12 174 PRO A N 1
ATOM 1320 C CA . PRO A 1 174 ? 0.071 -7.881 3.868 1.00 91.12 174 PRO A CA 1
ATOM 1321 C C . PRO A 1 174 ? -1.369 -7.372 3.663 1.00 91.12 174 PRO A C 1
ATOM 1323 O O . PRO A 1 174 ? -2.332 -8.036 4.068 1.00 91.12 174 PRO A O 1
ATOM 1326 N N . PRO A 1 175 ? -1.550 -6.206 3.013 1.00 95.75 175 PRO A N 1
ATOM 1327 C CA . PRO A 1 175 ? -2.871 -5.688 2.704 1.00 95.75 175 PRO A CA 1
ATOM 1328 C C . PRO A 1 175 ? -3.673 -6.705 1.877 1.00 95.75 175 PRO A C 1
ATOM 1330 O O . PRO A 1 175 ? -3.084 -7.459 1.094 1.00 95.75 175 PRO A O 1
ATOM 1333 N N . PRO A 1 176 ? -5.015 -6.709 1.986 1.00 95.50 176 PRO A N 1
ATOM 1334 C CA . PRO A 1 176 ? -5.868 -7.526 1.131 1.00 95.50 176 PRO A CA 1
ATOM 1335 C C . PRO A 1 176 ? -5.497 -7.379 -0.354 1.00 95.50 176 PRO A C 1
ATOM 1337 O O . PRO A 1 176 ? -5.142 -6.271 -0.769 1.00 95.50 176 PRO A O 1
ATOM 1340 N N . PRO A 1 177 ? -5.616 -8.441 -1.178 1.00 96.94 177 PRO A N 1
ATOM 1341 C CA . PRO A 1 177 ? -5.095 -8.449 -2.547 1.00 96.94 177 PRO A CA 1
ATOM 1342 C C . PRO A 1 177 ? -5.530 -7.256 -3.408 1.00 96.94 177 PRO A C 1
ATOM 1344 O O . PRO A 1 177 ? -4.731 -6.730 -4.171 1.00 96.94 177 PRO A O 1
ATOM 1347 N N . GLU A 1 178 ? -6.771 -6.789 -3.266 1.00 96.19 178 GLU A N 1
ATOM 1348 C CA . GLU A 1 178 ? -7.275 -5.611 -3.984 1.00 96.19 178 GLU A CA 1
ATOM 1349 C C . GLU A 1 178 ? -6.553 -4.307 -3.600 1.00 96.19 178 GLU A C 1
ATOM 1351 O O . GLU A 1 178 ? -6.219 -3.498 -4.464 1.00 96.19 178 GLU A O 1
ATOM 1356 N N . HIS A 1 179 ? -6.264 -4.109 -2.312 1.00 97.50 179 HIS A N 1
ATOM 1357 C CA . HIS A 1 179 ? -5.549 -2.935 -1.818 1.00 97.50 179 HIS A CA 1
ATOM 1358 C C . HIS A 1 179 ? -4.060 -3.039 -2.129 1.00 97.50 179 HIS A C 1
ATOM 1360 O O . HIS A 1 179 ? -3.456 -2.050 -2.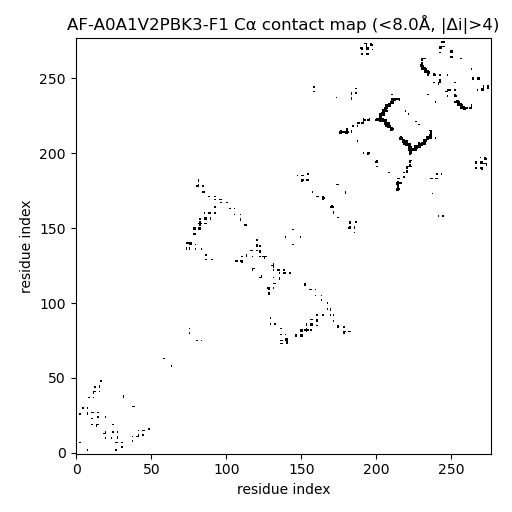538 1.00 97.50 179 HIS A O 1
ATOM 1366 N N . LEU A 1 180 ? -3.486 -4.239 -2.001 1.00 98.12 180 LEU A N 1
ATOM 1367 C CA . LEU A 1 180 ? -2.103 -4.500 -2.382 1.00 98.12 180 LEU A CA 1
ATOM 1368 C C . LEU A 1 180 ? -1.889 -4.267 -3.883 1.00 98.12 180 LEU A C 1
ATOM 1370 O O . LEU A 1 180 ? -0.890 -3.662 -4.243 1.00 98.12 180 LEU A O 1
ATOM 1374 N N . HIS A 1 181 ? -2.841 -4.639 -4.746 1.00 98.19 181 HIS A N 1
ATOM 1375 C CA . HIS A 1 181 ? -2.772 -4.337 -6.180 1.00 98.19 181 HIS A CA 1
ATOM 1376 C C . HIS A 1 181 ? -2.733 -2.834 -6.461 1.00 98.19 181 HIS A C 1
ATOM 1378 O O . HIS A 1 181 ? -1.908 -2.367 -7.245 1.00 98.19 181 HIS A O 1
ATOM 1384 N N . ALA A 1 182 ? -3.601 -2.062 -5.802 1.00 98.06 182 ALA A N 1
ATOM 1385 C CA . ALA A 1 182 ? -3.632 -0.612 -5.964 1.00 98.06 182 ALA A CA 1
ATOM 1386 C C . ALA A 1 182 ? -2.330 0.047 -5.469 1.00 98.06 182 ALA A C 1
ATOM 1388 O O . ALA A 1 182 ? -1.767 0.903 -6.152 1.00 98.06 182 ALA A O 1
ATOM 1389 N N . ILE A 1 183 ? -1.816 -0.395 -4.317 1.00 98.31 183 ILE A N 1
ATOM 1390 C CA . ILE A 1 183 ? -0.536 0.058 -3.756 1.00 98.31 183 ILE A CA 1
ATOM 1391 C C . ILE A 1 183 ? 0.635 -0.323 -4.673 1.00 98.31 183 ILE A C 1
ATOM 1393 O O . ILE A 1 183 ? 1.502 0.507 -4.931 1.00 98.31 183 ILE A O 1
ATOM 1397 N N . ALA A 1 184 ? 0.651 -1.546 -5.204 1.00 98.31 184 ALA A N 1
ATOM 1398 C CA . ALA A 1 184 ? 1.683 -2.013 -6.123 1.00 98.31 184 ALA A CA 1
ATOM 1399 C C . ALA A 1 184 ? 1.653 -1.250 -7.453 1.00 98.31 184 ALA A C 1
ATOM 1401 O O . ALA A 1 184 ? 2.707 -0.925 -7.991 1.00 98.31 184 ALA A O 1
ATOM 1402 N N . GLY A 1 185 ? 0.464 -0.894 -7.952 1.00 98.12 185 GLY A N 1
ATOM 1403 C CA . GLY A 1 185 ? 0.309 -0.019 -9.113 1.00 98.12 185 GLY A CA 1
ATOM 1404 C C . GLY A 1 185 ? 0.915 1.369 -8.889 1.00 98.12 185 GLY A C 1
ATOM 1405 O O . GLY A 1 185 ? 1.634 1.862 -9.757 1.00 98.12 185 GLY A O 1
ATOM 1406 N N . PHE A 1 186 ? 0.702 1.959 -7.707 1.00 97.94 186 PHE A N 1
ATOM 1407 C CA . PHE A 1 186 ? 1.380 3.195 -7.308 1.00 97.94 186 PHE A CA 1
ATOM 1408 C C . PHE A 1 186 ? 2.902 3.005 -7.212 1.00 97.94 186 PHE A C 1
ATOM 1410 O O . PHE A 1 186 ? 3.657 3.760 -7.812 1.00 97.94 186 PHE A O 1
ATOM 1417 N N . ALA A 1 187 ? 3.386 1.963 -6.533 1.00 97.81 187 ALA A N 1
ATOM 1418 C CA . ALA A 1 187 ? 4.823 1.697 -6.442 1.00 97.81 187 ALA A CA 1
ATOM 1419 C C . ALA A 1 187 ? 5.465 1.481 -7.829 1.00 97.81 187 ALA A C 1
ATOM 1421 O O . ALA A 1 187 ? 6.575 1.946 -8.080 1.00 97.81 187 ALA A O 1
ATOM 1422 N N . ALA A 1 188 ? 4.757 0.833 -8.758 1.00 98.00 188 ALA A N 1
ATOM 1423 C CA . ALA A 1 188 ? 5.193 0.643 -10.138 1.00 98.00 188 ALA A CA 1
ATOM 1424 C C . ALA A 1 188 ? 5.262 1.972 -10.905 1.00 98.00 188 ALA A C 1
ATOM 1426 O O . ALA A 1 188 ? 6.206 2.185 -11.668 1.00 98.00 188 ALA A O 1
ATOM 1427 N N . SER A 1 189 ? 4.317 2.891 -10.671 1.00 96.50 189 SER A N 1
ATOM 1428 C CA . SER A 1 189 ? 4.321 4.216 -11.303 1.00 96.50 189 SER A CA 1
ATOM 1429 C C . SER A 1 189 ? 5.504 5.081 -10.859 1.00 96.50 189 SER A C 1
ATOM 1431 O O . SER A 1 189 ? 5.919 5.959 -11.611 1.00 96.50 189 SER A O 1
ATOM 1433 N N . LEU A 1 190 ? 6.116 4.792 -9.703 1.00 96.31 190 LEU A N 1
ATOM 1434 C CA . LEU A 1 190 ? 7.334 5.458 -9.228 1.00 96.31 190 LEU A CA 1
ATOM 1435 C C . LEU A 1 190 ? 8.602 5.045 -9.992 1.00 96.31 190 LEU A C 1
ATOM 1437 O O . LEU A 1 190 ? 9.579 5.797 -9.999 1.00 96.31 190 LEU A O 1
ATOM 1441 N N . LEU A 1 191 ? 8.615 3.877 -10.640 1.00 95.56 191 LEU A N 1
ATOM 1442 C CA . LEU A 1 191 ? 9.825 3.331 -11.259 1.00 95.56 191 LEU A CA 1
ATOM 1443 C C . LEU A 1 191 ? 10.373 4.209 -12.409 1.00 95.56 191 LEU A C 1
ATOM 1445 O O . LEU A 1 191 ? 11.575 4.486 -12.393 1.00 95.56 191 LEU A O 1
ATOM 1449 N N . PRO A 1 192 ? 9.556 4.732 -13.351 1.00 94.94 192 PRO A N 1
ATOM 1450 C CA . PRO A 1 192 ? 10.026 5.706 -14.341 1.00 94.94 192 PRO A CA 1
ATOM 1451 C C . PRO A 1 192 ? 10.643 6.966 -13.718 1.00 94.94 192 PRO A C 1
ATOM 1453 O O . PRO A 1 192 ? 11.694 7.426 -14.163 1.00 94.94 192 PRO A O 1
ATOM 1456 N N . TYR A 1 193 ? 10.054 7.495 -12.640 1.00 94.81 193 TYR A N 1
ATOM 1457 C CA . TYR A 1 193 ? 10.609 8.656 -11.935 1.00 94.81 193 TYR A CA 1
ATOM 1458 C C . TYR A 1 193 ? 11.952 8.331 -11.270 1.00 94.81 193 TYR A C 1
ATOM 1460 O O . TYR A 1 193 ? 12.872 9.151 -11.295 1.00 94.81 193 TYR A O 1
ATOM 1468 N N . ALA A 1 194 ? 12.094 7.128 -10.712 1.00 94.69 194 ALA A N 1
ATOM 1469 C CA . ALA A 1 194 ? 13.343 6.657 -10.127 1.00 94.69 194 ALA A CA 1
ATOM 1470 C C . ALA A 1 194 ? 14.439 6.494 -11.197 1.00 94.69 194 ALA A C 1
ATOM 1472 O O . ALA A 1 194 ? 15.575 6.936 -11.000 1.00 94.69 194 ALA A O 1
ATOM 1473 N N . ALA A 1 195 ? 14.088 5.948 -12.365 1.00 93.75 195 ALA A N 1
ATOM 1474 C CA . ALA A 1 195 ? 14.979 5.851 -13.519 1.00 93.75 195 ALA A CA 1
ATOM 1475 C C . ALA A 1 195 ? 15.405 7.239 -14.030 1.00 93.75 195 ALA A C 1
ATOM 1477 O O . ALA A 1 195 ? 16.593 7.484 -14.251 1.00 93.75 195 ALA A O 1
ATOM 1478 N N . ALA A 1 196 ? 14.468 8.186 -14.146 1.00 93.38 196 ALA A N 1
ATOM 1479 C CA . ALA A 1 196 ? 14.760 9.568 -14.520 1.00 93.38 196 ALA A CA 1
ATOM 1480 C C . ALA A 1 196 ? 15.695 10.253 -13.509 1.00 93.38 196 ALA A C 1
ATOM 1482 O O . ALA A 1 196 ? 16.680 10.882 -13.902 1.00 93.38 196 ALA A O 1
ATOM 1483 N N . TYR A 1 197 ? 15.461 10.063 -12.206 1.00 92.56 197 TYR A N 1
ATOM 1484 C CA . TYR A 1 197 ? 16.332 10.568 -11.140 1.00 92.56 197 TYR A CA 1
ATOM 1485 C C . TYR A 1 197 ? 17.765 10.016 -11.247 1.00 92.56 197 TYR A C 1
ATOM 1487 O O . TYR A 1 197 ? 18.738 10.739 -11.017 1.00 92.56 197 TYR A O 1
ATOM 1495 N N . ARG A 1 198 ? 17.913 8.754 -11.671 1.00 92.12 198 ARG A N 1
ATOM 1496 C CA . ARG A 1 198 ? 19.204 8.106 -11.959 1.00 92.12 198 ARG A CA 1
ATOM 1497 C C . ARG A 1 198 ? 19.768 8.403 -13.351 1.00 92.12 198 ARG A C 1
ATOM 1499 O O . ARG A 1 198 ? 20.846 7.912 -13.666 1.00 92.12 198 ARG A O 1
ATOM 1506 N N . ARG A 1 199 ? 19.106 9.256 -14.143 1.00 91.81 199 ARG A N 1
ATOM 1507 C CA . ARG A 1 199 ? 19.486 9.625 -15.522 1.00 91.81 199 ARG A CA 1
ATOM 1508 C C . ARG A 1 199 ? 19.533 8.429 -16.479 1.00 91.81 199 ARG A C 1
ATOM 1510 O O . ARG A 1 199 ? 20.371 8.380 -17.372 1.00 91.81 199 ARG A O 1
ATOM 1517 N N . MET A 1 200 ? 18.622 7.484 -16.274 1.00 87.25 200 MET A N 1
ATOM 1518 C CA . MET A 1 200 ? 18.437 6.295 -17.106 1.00 87.25 200 MET A CA 1
ATOM 1519 C C . MET A 1 200 ? 17.220 6.396 -18.035 1.00 87.25 200 MET A C 1
ATOM 1521 O O . MET A 1 200 ? 16.982 5.483 -18.820 1.00 87.25 200 MET A O 1
ATOM 1525 N N . ALA A 1 201 ? 16.428 7.469 -17.930 1.00 80.12 201 ALA A N 1
ATOM 1526 C CA . ALA A 1 201 ? 15.279 7.682 -18.803 1.00 80.12 201 ALA A CA 1
ATOM 1527 C C . ALA A 1 201 ? 15.733 7.802 -20.265 1.00 80.12 201 ALA A C 1
ATOM 1529 O O . ALA A 1 201 ? 16.659 8.557 -20.573 1.00 80.12 201 ALA A O 1
ATOM 1530 N N . GLN A 1 202 ? 15.095 7.025 -21.139 1.00 78.44 202 GLN A N 1
ATOM 1531 C CA . GLN A 1 202 ? 15.311 7.045 -22.581 1.00 78.44 202 GLN A CA 1
ATOM 1532 C C . GLN A 1 202 ? 13.951 6.932 -23.291 1.00 78.44 202 GLN A C 1
ATOM 1534 O O . GLN A 1 202 ? 13.111 6.159 -22.813 1.00 78.44 202 GLN A O 1
ATOM 1539 N N . PRO A 1 203 ? 13.750 7.614 -24.438 1.00 78.88 203 PRO A N 1
ATOM 1540 C CA . PRO A 1 203 ? 12.455 7.680 -25.115 1.00 78.88 203 PRO A CA 1
ATOM 1541 C C . PRO A 1 203 ? 11.889 6.306 -25.471 1.00 78.88 203 PRO A C 1
ATOM 1543 O O . PRO A 1 203 ? 10.738 6.020 -25.169 1.00 78.88 203 PRO A O 1
ATOM 1546 N N . ASP A 1 204 ? 12.728 5.432 -26.031 1.00 87.69 204 ASP A N 1
ATOM 1547 C CA . ASP A 1 204 ? 12.286 4.200 -26.694 1.00 87.69 204 ASP A CA 1
ATOM 1548 C C . ASP A 1 204 ? 12.192 2.977 -25.762 1.00 87.69 204 ASP A C 1
ATOM 1550 O O . ASP A 1 204 ? 11.927 1.862 -26.225 1.00 87.69 204 ASP A O 1
ATOM 1554 N N . ILE A 1 205 ? 12.406 3.159 -24.453 1.00 89.88 205 ILE A N 1
ATOM 1555 C CA . ILE A 1 205 ? 12.430 2.067 -23.476 1.00 89.88 205 ILE A CA 1
ATOM 1556 C C . ILE A 1 205 ? 11.094 1.965 -22.740 1.00 89.88 205 ILE A C 1
ATOM 1558 O O . ILE A 1 205 ? 10.705 2.851 -21.975 1.00 89.88 205 ILE A O 1
ATOM 1562 N N . VAL A 1 206 ? 10.440 0.812 -22.894 1.00 95.12 206 VAL A N 1
ATOM 1563 C CA . VAL A 1 206 ? 9.326 0.378 -22.047 1.00 95.12 206 VAL A CA 1
ATOM 1564 C C . VAL A 1 206 ? 9.764 -0.808 -21.195 1.00 95.12 206 VAL A C 1
ATOM 1566 O O . VAL A 1 206 ? 10.300 -1.803 -21.689 1.00 95.12 206 VAL A O 1
ATOM 1569 N N . VAL A 1 207 ? 9.487 -0.714 -19.900 1.00 96.75 207 VAL A N 1
ATOM 1570 C CA . VAL A 1 207 ? 9.671 -1.792 -18.930 1.00 96.75 207 VAL A CA 1
ATOM 1571 C C . VAL A 1 207 ? 8.352 -2.538 -18.783 1.00 96.75 207 VAL A C 1
ATOM 1573 O O . VAL A 1 207 ? 7.326 -1.940 -18.455 1.00 96.75 207 VAL A O 1
ATOM 1576 N N . ARG A 1 208 ? 8.357 -3.854 -18.993 1.00 98.31 208 ARG A N 1
ATOM 1577 C CA . ARG A 1 208 ? 7.227 -4.715 -18.634 1.00 98.31 208 ARG A CA 1
ATOM 1578 C C . ARG A 1 208 ? 7.462 -5.280 -17.239 1.00 98.31 208 ARG A C 1
ATOM 1580 O O . ARG A 1 208 ? 8.281 -6.175 -17.062 1.00 98.31 208 ARG A O 1
ATOM 1587 N N . LEU A 1 209 ? 6.741 -4.766 -16.252 1.00 98.62 209 LEU A N 1
ATOM 1588 C CA . LEU A 1 209 ? 6.783 -5.277 -14.886 1.00 98.62 209 LEU A CA 1
ATOM 1589 C C . LEU A 1 209 ? 5.646 -6.279 -14.688 1.00 98.62 209 LEU A C 1
ATOM 1591 O O . LEU A 1 209 ? 4.479 -5.933 -14.861 1.00 98.62 209 LEU A O 1
ATOM 1595 N N . VAL A 1 210 ? 5.978 -7.509 -14.315 1.00 98.69 210 VAL A N 1
ATOM 1596 C CA . VAL A 1 210 ? 5.020 -8.557 -13.956 1.00 98.69 210 VAL A CA 1
ATOM 1597 C C . VAL A 1 210 ? 5.184 -8.845 -12.470 1.00 98.69 210 VAL A C 1
ATOM 1599 O O . VAL A 1 210 ? 6.210 -9.367 -12.044 1.00 98.69 210 VAL A O 1
ATOM 1602 N N . LEU A 1 211 ? 4.175 -8.517 -11.669 1.00 98.62 211 LEU A N 1
ATOM 1603 C CA . LEU A 1 211 ? 4.173 -8.871 -10.252 1.00 98.62 211 LEU A CA 1
ATOM 1604 C C . LEU A 1 211 ? 3.290 -10.096 -10.038 1.00 98.62 211 LEU A C 1
ATOM 1606 O O . LEU A 1 211 ? 2.138 -10.126 -10.475 1.00 98.62 211 LEU A O 1
ATOM 1610 N N . ALA A 1 212 ? 3.849 -11.118 -9.401 1.00 97.06 212 ALA A N 1
ATOM 1611 C CA . ALA A 1 212 ? 3.172 -12.365 -9.079 1.00 97.06 212 ALA A CA 1
ATOM 1612 C C . ALA A 1 212 ? 2.663 -12.367 -7.628 1.00 97.06 212 ALA A C 1
ATOM 1614 O O . ALA A 1 212 ? 3.105 -11.575 -6.796 1.00 97.06 212 ALA A O 1
ATOM 1615 N N . GLY A 1 213 ? 1.737 -13.279 -7.327 1.00 95.19 213 GLY A N 1
ATOM 1616 C CA . GLY A 1 213 ? 1.162 -13.430 -5.989 1.00 95.19 213 GLY A CA 1
ATOM 1617 C C . GLY A 1 213 ? -0.038 -12.510 -5.711 1.00 95.19 213 GLY A C 1
ATOM 1618 O O . GLY A 1 213 ? -0.616 -11.935 -6.641 1.00 95.19 213 GLY A O 1
ATOM 1619 N N . PRO A 1 214 ? -0.473 -12.413 -4.440 1.00 94.56 214 PRO A N 1
ATOM 1620 C CA . PRO A 1 214 ? -1.549 -11.520 -4.016 1.00 94.56 214 PRO A CA 1
ATOM 1621 C C . PRO A 1 214 ? -1.298 -10.075 -4.454 1.00 94.56 214 PRO A C 1
ATOM 1623 O O . PRO A 1 214 ? -0.206 -9.550 -4.278 1.00 94.56 214 PRO A O 1
ATOM 1626 N N . GLY A 1 215 ? -2.308 -9.431 -5.038 1.00 93.94 215 GLY A N 1
ATOM 1627 C CA . GLY A 1 215 ? -2.177 -8.068 -5.560 1.00 93.94 215 GLY A CA 1
ATOM 1628 C C . GLY A 1 215 ? -1.340 -7.935 -6.839 1.00 93.94 215 GLY A C 1
ATOM 1629 O O . GLY A 1 215 ? -1.134 -6.823 -7.317 1.00 93.94 215 GLY A O 1
ATOM 1630 N N . GLY A 1 216 ? -0.894 -9.046 -7.427 1.00 96.69 216 GLY A N 1
ATOM 1631 C CA . GLY A 1 216 ? -0.105 -9.057 -8.654 1.00 96.69 216 GLY A CA 1
ATOM 1632 C C . GLY A 1 216 ? -0.812 -8.466 -9.874 1.00 96.69 216 GLY A C 1
ATOM 1633 O O . GLY A 1 216 ? -2.001 -8.143 -9.862 1.00 96.69 216 GLY A O 1
ATOM 1634 N N . GLY A 1 217 ? -0.060 -8.317 -10.957 1.00 98.00 217 GLY A N 1
ATOM 1635 C CA . GLY A 1 217 ? -0.518 -7.664 -12.176 1.00 98.00 217 GLY A CA 1
ATOM 1636 C C . GLY A 1 217 ? 0.581 -7.548 -13.222 1.00 98.00 217 GLY A C 1
ATOM 1637 O O . GLY A 1 217 ? 1.691 -8.052 -13.058 1.00 98.00 217 GLY A O 1
ATOM 1638 N N . THR A 1 218 ? 0.273 -6.891 -14.336 1.00 98.38 218 THR A N 1
ATOM 1639 C CA . THR A 1 218 ? 1.261 -6.577 -15.371 1.00 98.38 218 THR A CA 1
ATOM 1640 C C . THR A 1 218 ? 1.136 -5.118 -15.767 1.00 98.38 218 THR A C 1
ATOM 1642 O O . THR A 1 218 ? 0.073 -4.683 -16.205 1.00 98.38 218 THR A O 1
ATOM 1645 N N . TRP A 1 219 ? 2.239 -4.387 -15.656 1.00 98.12 219 TRP A N 1
ATOM 1646 C CA . TRP A 1 219 ? 2.343 -2.977 -16.003 1.00 98.12 219 TRP A CA 1
ATOM 1647 C C . TRP A 1 219 ? 3.328 -2.803 -17.154 1.00 98.12 219 TRP A C 1
ATOM 1649 O O . TRP A 1 219 ? 4.361 -3.468 -17.220 1.00 98.12 219 TRP A O 1
ATOM 1659 N N . SER A 1 220 ? 2.992 -1.910 -18.080 1.00 97.00 220 SER A N 1
ATOM 1660 C CA . SER A 1 220 ? 3.909 -1.438 -19.119 1.00 97.00 220 SER A CA 1
ATOM 1661 C C . SER A 1 220 ? 4.269 0.000 -18.780 1.00 97.00 220 SER A C 1
ATOM 1663 O O . SER A 1 220 ? 3.396 0.864 -18.776 1.00 97.00 220 SER A O 1
ATOM 1665 N N . LEU A 1 221 ? 5.529 0.222 -18.428 1.00 96.00 221 LEU A N 1
ATOM 1666 C CA . LEU A 1 221 ? 6.030 1.463 -17.855 1.00 96.00 221 LEU A CA 1
ATOM 1667 C C . LEU A 1 221 ? 7.013 2.092 -18.851 1.00 96.00 221 LEU A C 1
ATOM 1669 O O . LEU A 1 221 ? 8.154 1.628 -18.941 1.00 96.00 221 LEU A O 1
ATOM 1673 N N . PRO A 1 222 ? 6.599 3.093 -19.642 1.00 94.44 222 PRO A N 1
ATOM 1674 C CA . PRO A 1 222 ? 7.551 3.865 -20.428 1.00 94.44 222 PRO A CA 1
ATOM 1675 C C . PRO A 1 222 ? 8.473 4.643 -19.487 1.00 94.44 222 PRO A C 1
ATOM 1677 O O . PRO A 1 222 ? 8.009 5.223 -18.504 1.00 94.44 222 PRO A O 1
ATOM 1680 N N . LEU A 1 223 ? 9.778 4.655 -19.768 1.00 90.56 223 LEU A N 1
ATOM 1681 C CA . LEU A 1 223 ? 10.723 5.437 -18.963 1.00 90.56 223 LEU A CA 1
ATOM 1682 C C . LEU A 1 223 ? 10.673 6.939 -19.274 1.00 90.56 223 LEU A C 1
ATOM 1684 O O . LEU A 1 223 ? 11.124 7.734 -18.453 1.00 90.56 223 LEU A O 1
ATOM 1688 N N . GLU A 1 224 ? 10.118 7.324 -20.426 1.00 86.62 224 GLU A N 1
ATOM 1689 C CA . GLU A 1 224 ? 9.905 8.725 -20.797 1.00 86.62 224 GLU A CA 1
ATOM 1690 C C . GLU A 1 224 ? 8.537 8.943 -21.461 1.00 86.62 224 GLU A C 1
ATOM 1692 O O . GLU A 1 224 ? 7.696 9.612 -20.868 1.00 86.62 224 GLU A O 1
ATOM 1697 N N . ASP A 1 225 ? 8.282 8.357 -22.639 1.00 81.19 225 ASP A N 1
ATOM 1698 C CA . ASP A 1 225 ? 7.016 8.571 -23.365 1.00 81.19 225 ASP A CA 1
ATOM 1699 C C . ASP A 1 225 ? 6.416 7.267 -23.914 1.00 81.19 225 ASP A C 1
ATOM 1701 O O . ASP A 1 225 ? 5.521 6.674 -23.311 1.00 81.19 225 ASP A O 1
ATOM 1705 N N . HIS A 1 226 ? 6.935 6.770 -25.034 1.00 80.75 226 HIS A N 1
ATOM 1706 C CA . HIS A 1 226 ? 6.463 5.553 -25.684 1.00 80.75 226 HIS A CA 1
ATOM 1707 C C . HIS A 1 226 ? 7.635 4.819 -26.320 1.00 80.75 226 HIS A C 1
ATOM 1709 O O . HIS A 1 226 ? 8.566 5.432 -26.822 1.00 80.75 226 HIS A O 1
ATOM 1715 N N . GLY A 1 227 ? 7.570 3.495 -26.360 1.00 86.44 227 GLY A N 1
ATOM 1716 C CA . GLY A 1 227 ? 8.674 2.717 -26.893 1.00 86.44 227 GLY A CA 1
ATOM 1717 C C . GLY A 1 227 ? 8.331 1.252 -27.053 1.00 86.44 227 GLY A C 1
ATOM 1718 O O . GLY A 1 227 ? 7.163 0.851 -27.056 1.00 86.44 227 GLY A O 1
ATOM 1719 N N . VAL A 1 228 ? 9.374 0.444 -27.173 1.00 89.31 228 VAL A N 1
ATOM 1720 C CA . VAL A 1 228 ? 9.260 -1.010 -27.246 1.00 89.31 228 VAL A CA 1
ATOM 1721 C C . VAL A 1 228 ? 9.619 -1.624 -25.905 1.00 89.31 228 VAL A C 1
ATOM 1723 O O . VAL A 1 228 ? 10.352 -1.044 -25.108 1.00 89.31 228 VAL A O 1
ATOM 1726 N N . ILE A 1 229 ? 9.086 -2.813 -25.639 1.00 93.38 229 ILE A N 1
ATOM 1727 C CA . ILE A 1 229 ? 9.442 -3.542 -24.424 1.00 93.38 229 ILE A CA 1
ATOM 1728 C C . ILE A 1 229 ? 10.887 -4.014 -24.566 1.00 93.38 229 ILE A C 1
ATOM 1730 O O . ILE A 1 229 ? 11.162 -4.957 -25.308 1.00 93.38 229 ILE A O 1
ATOM 1734 N N . THR A 1 230 ? 11.791 -3.339 -23.864 1.00 94.44 230 THR A N 1
ATOM 1735 C CA . THR A 1 230 ? 13.234 -3.624 -23.879 1.00 94.44 230 THR A CA 1
ATOM 1736 C C . THR A 1 230 ? 13.607 -4.619 -22.787 1.00 94.44 230 THR A C 1
ATOM 1738 O O . THR A 1 230 ? 14.510 -5.439 -22.958 1.00 94.44 230 THR A O 1
ATOM 1741 N N . VAL A 1 231 ? 12.879 -4.581 -21.671 1.00 97.31 231 VAL A N 1
ATOM 1742 C CA . VAL A 1 231 ? 13.092 -5.464 -20.527 1.00 97.31 231 VAL A CA 1
ATOM 1743 C C . VAL A 1 231 ? 11.758 -5.879 -19.910 1.00 97.31 231 VAL A C 1
ATOM 1745 O O . VAL A 1 231 ? 10.842 -5.069 -19.749 1.00 97.31 231 VAL A O 1
ATOM 1748 N N . GLU A 1 232 ? 11.648 -7.158 -19.569 1.00 98.38 232 GLU A N 1
ATOM 1749 C CA . GLU A 1 232 ? 10.574 -7.728 -18.759 1.00 98.38 232 GLU A CA 1
ATOM 1750 C C . GLU A 1 232 ? 11.161 -8.185 -17.421 1.00 98.38 232 GLU A C 1
ATOM 1752 O O . GLU A 1 232 ? 12.111 -8.968 -17.398 1.00 98.38 232 GLU A O 1
ATOM 1757 N N . MET A 1 233 ? 10.594 -7.706 -16.315 1.00 98.44 233 MET A N 1
ATOM 1758 C CA . MET A 1 233 ? 10.979 -8.089 -14.955 1.00 98.44 233 MET A CA 1
ATOM 1759 C C . MET A 1 233 ? 9.795 -8.766 -14.277 1.00 98.44 233 MET A C 1
ATOM 1761 O O . MET A 1 233 ? 8.708 -8.194 -14.222 1.00 98.44 233 MET A O 1
ATOM 1765 N N . THR A 1 234 ? 10.001 -9.975 -13.758 1.00 98.62 234 THR A N 1
ATOM 1766 C CA . THR A 1 234 ? 8.987 -10.728 -13.011 1.00 98.62 234 THR A CA 1
ATOM 1767 C C . THR A 1 234 ? 9.462 -10.994 -11.590 1.00 98.62 234 THR A C 1
ATOM 1769 O O . THR A 1 234 ? 10.539 -11.561 -11.419 1.00 98.62 234 THR A O 1
ATOM 1772 N N . MET A 1 235 ? 8.674 -10.615 -10.583 1.00 98.50 235 MET A N 1
ATOM 1773 C CA . MET A 1 235 ? 8.983 -10.849 -9.164 1.00 98.50 235 MET A CA 1
ATOM 1774 C C . MET A 1 235 ? 7.707 -10.903 -8.311 1.00 98.50 235 MET A C 1
ATOM 1776 O O . MET A 1 235 ? 6.606 -10.686 -8.817 1.00 98.50 235 MET A O 1
ATOM 1780 N N . ASP A 1 236 ? 7.843 -11.204 -7.022 1.00 98.25 236 ASP A N 1
ATOM 1781 C CA . ASP A 1 236 ? 6.732 -11.147 -6.068 1.00 98.25 236 ASP A CA 1
ATOM 1782 C C . ASP A 1 236 ? 6.257 -9.700 -5.812 1.00 98.25 236 ASP A C 1
ATOM 1784 O O . ASP A 1 236 ? 7.053 -8.758 -5.780 1.00 98.25 236 ASP A O 1
ATOM 1788 N N . THR A 1 237 ? 4.945 -9.526 -5.638 1.00 98.50 237 THR A N 1
ATOM 1789 C CA . THR A 1 237 ? 4.308 -8.209 -5.464 1.00 98.50 237 THR A CA 1
ATOM 1790 C C . THR A 1 237 ? 4.749 -7.517 -4.178 1.00 98.50 237 THR A C 1
ATOM 1792 O O . THR A 1 237 ? 5.062 -6.325 -4.197 1.00 98.50 237 THR A O 1
ATOM 1795 N N . GLU A 1 238 ? 4.801 -8.242 -3.060 1.00 97.38 238 GLU A N 1
ATOM 1796 C CA . GLU A 1 238 ? 5.247 -7.680 -1.787 1.00 97.38 238 GLU A CA 1
ATOM 1797 C C . GLU A 1 238 ? 6.747 -7.389 -1.839 1.00 97.38 238 GLU A C 1
ATOM 1799 O O . GLU A 1 238 ? 7.164 -6.295 -1.459 1.00 97.38 238 GLU A O 1
ATOM 1804 N N . ALA A 1 239 ? 7.552 -8.302 -2.389 1.00 97.62 239 ALA A N 1
ATOM 1805 C CA . ALA A 1 239 ? 8.991 -8.093 -2.549 1.00 97.62 239 ALA A CA 1
ATOM 1806 C C . ALA A 1 239 ? 9.316 -6.835 -3.374 1.00 97.62 239 ALA A C 1
ATOM 1808 O O . ALA A 1 239 ? 10.208 -6.072 -2.998 1.00 97.62 239 ALA A O 1
ATOM 1809 N N . PHE A 1 240 ? 8.572 -6.575 -4.455 1.00 98.31 240 PHE A N 1
ATOM 1810 C CA . PHE A 1 240 ? 8.715 -5.350 -5.246 1.00 98.31 240 PHE A CA 1
ATOM 1811 C C . PHE A 1 240 ? 8.389 -4.092 -4.435 1.00 98.31 240 PHE A C 1
ATOM 1813 O O . PHE A 1 240 ? 9.154 -3.128 -4.445 1.00 98.31 240 PHE A O 1
ATOM 1820 N N . CYS A 1 241 ? 7.280 -4.096 -3.695 1.00 97.94 241 CYS A N 1
ATOM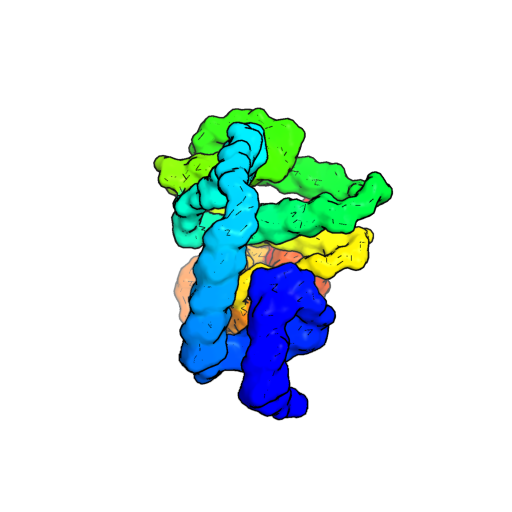 1821 C CA . CYS A 1 241 ? 6.932 -2.995 -2.802 1.00 97.94 241 CYS A CA 1
ATOM 1822 C C . CYS A 1 241 ? 8.029 -2.773 -1.742 1.00 97.94 241 CYS A C 1
ATOM 1824 O O . CYS A 1 241 ? 8.511 -1.662 -1.551 1.00 97.94 241 CYS A O 1
ATOM 1826 N N . LEU A 1 242 ? 8.524 -3.822 -1.088 1.00 97.31 242 LEU A N 1
ATOM 1827 C CA . LEU A 1 242 ? 9.595 -3.677 -0.095 1.00 97.31 242 LEU A CA 1
ATOM 1828 C C . LEU A 1 242 ? 10.906 -3.166 -0.712 1.00 97.31 242 LEU A C 1
ATOM 1830 O O . LEU A 1 242 ? 11.597 -2.356 -0.088 1.00 97.31 242 LEU A O 1
ATOM 1834 N N . LEU A 1 243 ? 11.225 -3.566 -1.946 1.00 97.94 243 LEU A N 1
ATOM 1835 C CA . LEU A 1 243 ? 12.329 -2.998 -2.718 1.00 97.94 243 LEU A CA 1
ATOM 1836 C C . LEU A 1 243 ? 12.135 -1.497 -2.939 1.00 97.94 243 LEU A C 1
ATOM 1838 O O . LEU A 1 243 ? 13.005 -0.709 -2.574 1.00 97.94 243 LEU A O 1
ATOM 1842 N N . MET A 1 244 ? 10.998 -1.088 -3.503 1.00 98.00 244 MET A N 1
ATOM 1843 C CA . MET A 1 244 ? 10.709 0.319 -3.797 1.00 98.00 244 MET A CA 1
ATOM 1844 C C . MET A 1 244 ? 10.722 1.183 -2.530 1.00 98.00 244 MET A C 1
ATOM 1846 O O . MET A 1 244 ? 11.078 2.358 -2.582 1.00 98.00 244 MET A O 1
ATOM 1850 N N . ALA A 1 245 ? 10.393 0.601 -1.377 1.00 96.81 245 ALA A N 1
ATOM 1851 C CA . ALA A 1 245 ? 10.490 1.245 -0.076 1.00 96.81 245 ALA A CA 1
ATOM 1852 C C . ALA A 1 245 ? 11.904 1.223 0.537 1.00 96.81 245 ALA A C 1
ATOM 1854 O O . ALA A 1 245 ? 12.069 1.689 1.656 1.00 96.81 245 ALA A O 1
ATOM 1855 N N . ALA A 1 246 ? 12.940 0.708 -0.127 1.00 96.56 246 ALA A N 1
ATOM 1856 C CA . ALA A 1 246 ? 14.291 0.543 0.432 1.00 96.56 246 ALA A CA 1
ATOM 1857 C C . ALA A 1 246 ? 14.377 -0.397 1.658 1.00 96.56 246 ALA A C 1
ATOM 1859 O O . ALA A 1 246 ? 15.281 -0.258 2.482 1.00 96.56 246 ALA A O 1
ATOM 1860 N N . ARG A 1 247 ? 13.446 -1.350 1.802 1.00 96.06 247 ARG A N 1
ATOM 1861 C CA . ARG A 1 247 ? 13.435 -2.366 2.879 1.00 96.06 247 ARG A CA 1
ATOM 1862 C C . ARG A 1 247 ? 14.070 -3.688 2.448 1.00 96.06 247 ARG A C 1
ATOM 1864 O O . ARG A 1 247 ? 14.396 -4.521 3.289 1.00 96.06 247 ARG A O 1
ATOM 1871 N N . THR A 1 248 ? 14.292 -3.872 1.150 1.00 96.06 248 THR A N 1
ATOM 1872 C CA . THR A 1 248 ? 15.014 -5.019 0.596 1.00 96.06 248 THR A CA 1
ATOM 1873 C C . THR A 1 248 ? 16.146 -4.527 -0.305 1.00 96.06 248 THR A C 1
ATOM 1875 O O . THR A 1 248 ? 15.897 -3.697 -1.181 1.00 96.06 248 THR A O 1
ATOM 1878 N N . PRO A 1 249 ? 17.392 -5.001 -0.115 1.00 94.62 249 PRO A N 1
ATOM 1879 C CA . PRO A 1 249 ? 18.485 -4.686 -1.026 1.00 94.62 249 PRO A CA 1
ATOM 1880 C C . PRO A 1 249 ? 18.138 -5.083 -2.474 1.00 94.62 249 PRO A C 1
ATOM 1882 O O . PRO A 1 249 ? 17.686 -6.207 -2.692 1.00 94.62 249 PRO A O 1
ATOM 1885 N N . PRO A 1 250 ? 18.408 -4.232 -3.481 1.00 94.31 250 PRO A N 1
ATOM 1886 C CA . PRO A 1 250 ? 18.085 -4.528 -4.881 1.00 94.31 250 PRO A CA 1
ATOM 1887 C C . PRO A 1 250 ? 18.575 -5.890 -5.374 1.00 94.31 250 PRO A C 1
ATOM 1889 O O . PRO A 1 250 ? 17.861 -6.616 -6.057 1.00 94.31 250 PRO A O 1
ATOM 1892 N N . ARG A 1 251 ? 19.789 -6.272 -4.968 1.00 92.06 251 ARG A N 1
ATOM 1893 C CA . ARG A 1 251 ? 20.451 -7.505 -5.411 1.00 92.06 251 ARG A CA 1
ATOM 1894 C C . ARG A 1 251 ? 20.006 -8.766 -4.664 1.00 92.06 251 ARG A C 1
ATOM 1896 O O . ARG A 1 251 ? 20.459 -9.847 -5.021 1.00 92.06 251 ARG A O 1
ATOM 1903 N N . SER A 1 252 ? 19.156 -8.647 -3.643 1.00 94.69 252 SER A N 1
ATOM 1904 C CA . SER A 1 252 ? 18.594 -9.797 -2.921 1.00 94.69 252 SER A CA 1
ATOM 1905 C C . SER A 1 252 ? 17.154 -10.124 -3.312 1.00 94.69 252 SER A C 1
ATOM 1907 O O . SER A 1 252 ? 16.606 -11.094 -2.799 1.00 94.69 252 SER A O 1
ATOM 1909 N N . VAL A 1 253 ? 16.522 -9.313 -4.165 1.00 95.69 253 VAL A N 1
ATOM 1910 C CA . VAL A 1 253 ? 15.166 -9.583 -4.656 1.00 95.69 253 VAL A CA 1
ATOM 1911 C C . V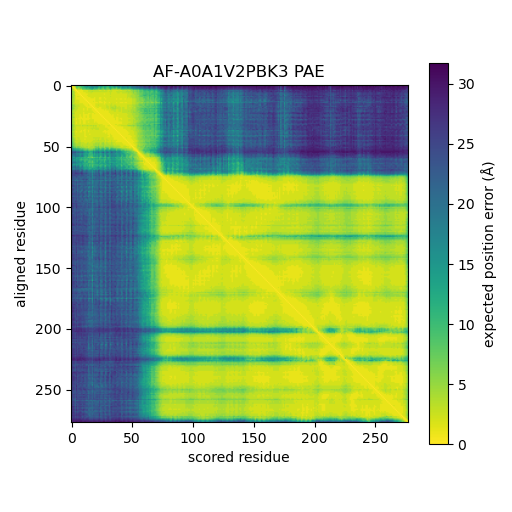AL A 1 253 ? 15.211 -10.752 -5.635 1.00 95.69 253 VAL A C 1
ATOM 1913 O O . VAL A 1 253 ? 16.009 -10.742 -6.572 1.00 95.69 253 VAL A O 1
ATOM 1916 N N . ASP A 1 254 ? 14.350 -11.748 -5.424 1.00 97.06 254 ASP A N 1
ATOM 1917 C CA . ASP A 1 254 ? 14.163 -12.831 -6.388 1.00 97.06 254 ASP A CA 1
ATOM 1918 C C . ASP A 1 254 ? 13.395 -12.300 -7.602 1.00 97.06 254 ASP A C 1
ATOM 1920 O O . ASP A 1 254 ? 12.231 -11.902 -7.508 1.00 97.06 254 ASP A O 1
ATOM 1924 N N . VAL A 1 255 ? 14.088 -12.225 -8.734 1.00 98.06 255 VAL A N 1
ATOM 1925 C CA . VAL A 1 255 ? 13.607 -11.593 -9.959 1.00 98.06 255 VAL A CA 1
ATOM 1926 C C . VAL A 1 255 ? 14.057 -12.390 -11.172 1.00 98.06 255 VAL A C 1
ATOM 1928 O O . VAL A 1 255 ? 15.224 -12.750 -11.327 1.00 98.06 255 VAL A O 1
ATOM 1931 N N . MET A 1 256 ? 13.121 -12.613 -12.085 1.00 98.38 256 MET A N 1
ATOM 1932 C CA . MET A 1 256 ? 13.398 -13.109 -13.425 1.00 98.38 256 MET A CA 1
ATOM 1933 C C . MET A 1 256 ? 13.429 -11.929 -14.394 1.00 98.38 256 MET A C 1
ATOM 1935 O O . MET A 1 256 ? 12.441 -11.203 -14.507 1.00 98.38 256 MET A O 1
ATOM 1939 N N . ILE A 1 257 ? 14.537 -11.760 -15.117 1.00 98.38 257 ILE A N 1
ATOM 1940 C CA . ILE A 1 257 ? 14.708 -10.684 -16.101 1.00 98.38 257 ILE A CA 1
ATOM 1941 C C . ILE A 1 257 ? 14.845 -11.289 -17.500 1.00 98.38 257 ILE A C 1
ATOM 1943 O O . ILE A 1 257 ? 15.606 -12.236 -17.708 1.00 98.38 257 ILE A O 1
ATOM 1947 N N . ARG A 1 258 ? 14.109 -10.743 -18.471 1.00 97.94 258 ARG A N 1
ATOM 1948 C CA . ARG A 1 258 ? 14.194 -11.099 -19.895 1.00 97.94 258 ARG A CA 1
ATOM 1949 C C . ARG A 1 258 ? 14.395 -9.848 -20.743 1.00 97.94 258 ARG A C 1
ATOM 1951 O O . ARG A 1 258 ? 13.807 -8.812 -20.453 1.00 97.94 258 ARG A O 1
ATOM 1958 N N . GLY A 1 259 ? 15.161 -9.970 -21.825 1.00 97.31 259 GLY A N 1
ATOM 1959 C CA . GLY A 1 259 ? 15.559 -8.829 -22.654 1.00 97.31 259 GLY A CA 1
ATOM 1960 C C . GLY A 1 259 ? 16.877 -8.241 -22.159 1.00 97.31 259 GLY A C 1
ATOM 1961 O O . GLY A 1 259 ? 17.832 -8.990 -21.953 1.00 97.31 259 GLY A O 1
ATOM 1962 N N . ASP A 1 260 ? 16.929 -6.926 -21.974 1.00 96.38 260 ASP A N 1
ATOM 1963 C CA . ASP A 1 260 ? 18.108 -6.236 -21.448 1.00 96.38 260 ASP A CA 1
ATOM 1964 C C . ASP A 1 260 ? 18.275 -6.472 -19.935 1.00 96.38 260 ASP A C 1
ATOM 1966 O O . ASP A 1 260 ? 17.581 -5.887 -19.099 1.00 96.38 260 ASP A O 1
ATOM 1970 N N . VAL A 1 261 ? 19.185 -7.384 -19.585 1.00 96.75 261 VAL A N 1
ATOM 1971 C CA . VAL A 1 261 ? 19.430 -7.803 -18.198 1.00 96.75 261 VAL A CA 1
ATOM 1972 C C . VAL A 1 261 ? 20.157 -6.728 -17.389 1.00 96.75 261 VAL A C 1
ATOM 1974 O O . VAL A 1 261 ? 19.865 -6.572 -16.203 1.00 96.75 261 VAL A O 1
ATOM 1977 N N . GLU A 1 262 ? 21.084 -5.988 -18.004 1.00 95.38 262 GLU A N 1
ATOM 1978 C CA . GLU A 1 262 ? 21.824 -4.921 -17.317 1.00 95.38 262 GLU A CA 1
ATOM 1979 C C . GLU A 1 262 ? 20.873 -3.790 -16.937 1.00 95.38 262 GLU A C 1
ATOM 1981 O O . GLU A 1 262 ? 20.791 -3.434 -15.760 1.00 95.38 262 GLU A O 1
ATOM 1986 N N . LEU A 1 263 ? 20.046 -3.343 -17.888 1.00 94.75 263 LEU A N 1
ATOM 1987 C CA . LEU A 1 263 ? 18.989 -2.369 -17.630 1.00 94.75 263 LEU A CA 1
ATOM 1988 C C . LEU A 1 263 ? 18.039 -2.837 -16.523 1.00 94.75 263 LEU A C 1
ATOM 1990 O O . LEU A 1 263 ? 17.667 -2.048 -15.658 1.00 94.75 263 LEU A O 1
ATOM 1994 N N . GLY A 1 264 ? 17.642 -4.112 -16.536 1.00 96.31 264 GLY A N 1
ATOM 1995 C CA . GLY A 1 264 ? 16.787 -4.674 -15.494 1.00 96.31 264 GLY A CA 1
ATOM 1996 C C . GLY A 1 264 ? 17.398 -4.521 -14.101 1.00 96.31 264 GLY A C 1
ATOM 1997 O O . GLY A 1 264 ? 16.736 -4.034 -13.190 1.00 96.31 264 GLY A O 1
ATOM 1998 N N . TYR A 1 265 ? 18.676 -4.860 -13.930 1.00 96.56 265 TYR A N 1
ATOM 1999 C CA . TYR A 1 265 ? 19.356 -4.677 -12.648 1.00 96.56 265 TYR A CA 1
ATOM 2000 C C . TYR A 1 265 ? 19.561 -3.209 -12.267 1.00 96.56 265 TYR A C 1
ATOM 2002 O O . TYR A 1 265 ? 19.377 -2.867 -11.097 1.00 96.56 265 TYR A O 1
ATOM 2010 N N . ASP A 1 266 ? 19.891 -2.345 -13.225 1.00 95.81 266 ASP A N 1
ATOM 2011 C CA . ASP A 1 266 ? 20.027 -0.911 -12.970 1.00 95.81 266 ASP A CA 1
ATOM 2012 C C . ASP A 1 266 ? 18.691 -0.304 -12.505 1.00 95.81 266 ASP A C 1
ATOM 2014 O O . ASP A 1 266 ? 18.669 0.558 -11.627 1.00 95.81 266 ASP A O 1
ATOM 2018 N N . LEU A 1 267 ? 17.558 -0.785 -13.033 1.00 95.81 267 LEU A N 1
ATOM 2019 C CA . LEU A 1 267 ? 16.221 -0.371 -12.599 1.00 95.81 267 LEU A CA 1
ATOM 2020 C C . LEU A 1 267 ? 15.911 -0.820 -11.166 1.00 95.81 267 LEU A C 1
ATOM 2022 O O . LEU A 1 267 ? 15.316 -0.052 -10.408 1.00 95.81 267 LEU A O 1
ATOM 2026 N N . LEU A 1 268 ? 16.340 -2.020 -10.762 1.00 96.75 268 LEU A N 1
ATOM 2027 C CA . LEU A 1 268 ? 16.213 -2.470 -9.369 1.00 96.75 268 LEU A CA 1
ATOM 2028 C C . LEU A 1 268 ? 17.056 -1.602 -8.427 1.00 96.75 268 LEU A C 1
ATOM 2030 O O . LEU A 1 268 ? 16.585 -1.226 -7.355 1.00 96.75 268 LEU A O 1
ATOM 2034 N N . ASP A 1 269 ? 18.279 -1.247 -8.832 1.00 95.81 269 ASP A N 1
ATOM 2035 C CA . ASP A 1 269 ? 19.151 -0.343 -8.071 1.00 95.81 269 ASP A CA 1
ATOM 2036 C C . ASP A 1 269 ? 18.590 1.095 -8.023 1.00 95.81 269 ASP A C 1
ATOM 2038 O O . ASP A 1 269 ? 18.800 1.834 -7.050 1.00 95.81 269 ASP A O 1
ATOM 2042 N N . ALA A 1 270 ? 17.855 1.502 -9.062 1.00 95.25 270 ALA A N 1
ATOM 2043 C CA . ALA A 1 270 ? 17.201 2.800 -9.146 1.00 95.25 270 ALA A CA 1
ATOM 2044 C C . ALA A 1 270 ? 15.944 2.894 -8.276 1.00 95.25 270 ALA A C 1
ATOM 2046 O O . ALA A 1 270 ? 15.748 3.939 -7.662 1.00 95.25 270 ALA A O 1
ATOM 2047 N N . GLY A 1 271 ? 15.123 1.845 -8.190 1.00 95.06 271 GLY A N 1
ATOM 2048 C CA . GLY A 1 271 ? 13.809 1.857 -7.529 1.00 95.06 271 GLY A CA 1
ATOM 2049 C C . GLY A 1 271 ? 13.756 2.576 -6.169 1.00 95.06 271 GLY A C 1
ATOM 2050 O O . GLY A 1 271 ? 12.985 3.527 -6.020 1.00 95.06 271 GLY A O 1
ATOM 2051 N N . PRO A 1 272 ? 14.625 2.231 -5.199 1.00 95.62 272 PRO A N 1
ATOM 2052 C CA . PRO A 1 272 ? 14.633 2.862 -3.877 1.00 95.62 272 PRO A CA 1
ATOM 2053 C C . PRO A 1 272 ? 15.130 4.322 -3.853 1.00 95.62 272 PRO A C 1
ATOM 2055 O O . PRO A 1 272 ? 15.178 4.938 -2.789 1.00 95.62 272 PRO A O 1
ATOM 2058 N N . ALA A 1 273 ? 15.558 4.898 -4.983 1.00 92.19 273 ALA A N 1
ATOM 2059 C CA . ALA A 1 273 ? 16.236 6.197 -5.025 1.00 92.19 273 ALA A CA 1
ATOM 2060 C C . ALA A 1 273 ? 15.347 7.396 -4.665 1.00 92.19 273 ALA A C 1
ATOM 2062 O O . ALA A 1 273 ? 15.879 8.456 -4.342 1.00 92.19 273 ALA A O 1
ATOM 2063 N N . LEU A 1 274 ? 14.022 7.238 -4.725 1.00 87.31 274 LEU A N 1
ATOM 2064 C CA . LEU A 1 274 ? 13.062 8.287 -4.367 1.00 87.31 274 LEU A CA 1
ATOM 2065 C C . LEU A 1 274 ? 12.727 8.314 -2.871 1.00 87.31 274 LEU A C 1
ATOM 2067 O O . LEU A 1 274 ? 12.089 9.257 -2.405 1.00 87.31 274 LEU A O 1
ATOM 2071 N N . VAL A 1 275 ? 13.159 7.307 -2.107 1.00 81.44 275 VAL A N 1
ATOM 2072 C CA . VAL A 1 275 ? 12.990 7.301 -0.654 1.00 81.44 275 VAL A CA 1
ATOM 2073 C C . VAL A 1 275 ? 13.934 8.345 -0.061 1.00 81.44 275 VAL A C 1
ATOM 2075 O O . VAL A 1 275 ? 15.154 8.261 -0.225 1.00 81.44 275 VAL A O 1
ATOM 2078 N N . ALA A 1 276 ? 13.373 9.346 0.621 1.00 61.16 276 ALA A N 1
ATOM 2079 C CA . ALA A 1 276 ? 14.165 10.327 1.353 1.00 61.16 276 ALA A CA 1
ATOM 2080 C C . ALA A 1 276 ? 15.038 9.607 2.397 1.00 61.16 276 ALA A C 1
ATOM 2082 O O . ALA A 1 276 ? 14.531 8.798 3.178 1.00 61.16 276 ALA A O 1
ATOM 2083 N N . ARG A 1 277 ? 16.347 9.879 2.356 1.00 43.75 277 ARG A N 1
ATOM 2084 C CA . ARG A 1 277 ? 17.328 9.366 3.320 1.00 43.75 277 ARG A CA 1
ATOM 2085 C C . ARG A 1 277 ? 17.267 10.128 4.632 1.00 43.75 277 ARG A C 1
ATOM 2087 O O . ARG A 1 277 ? 17.097 11.365 4.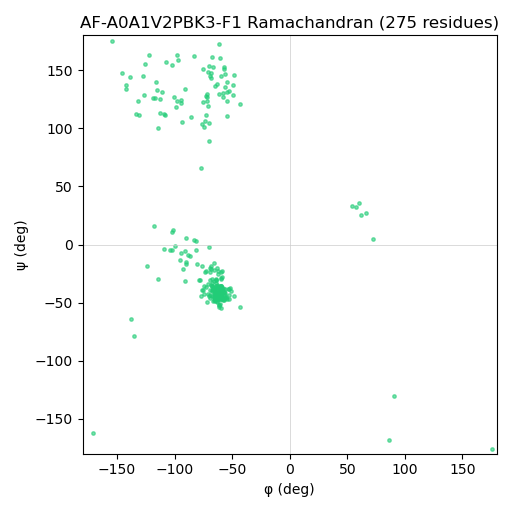568 1.00 43.75 277 ARG A O 1
#